Protein AF-0000000072986484 (afdb_homodimer)

Structure (mmCIF, N/CA/C/O backbone):
data_AF-0000000072986484-model_v1
#
loop_
_entity.id
_entity.type
_entity.pdbx_description
1 polymer 'Transcriptional regulator, marR family'
#
loop_
_atom_site.group_PDB
_atom_site.id
_atom_site.type_symbol
_atom_site.label_atom_id
_atom_site.label_alt_id
_atom_site.label_comp_id
_atom_site.label_asym_id
_atom_site.label_entity_id
_atom_site.label_seq_id
_atom_site.pdbx_PDB_ins_code
_atom_site.Cartn_x
_atom_site.Cartn_y
_atom_site.Cartn_z
_atom_site.occupancy
_atom_site.B_iso_or_equiv
_atom_site.auth_seq_id
_atom_site.auth_comp_id
_atom_site.auth_asym_id
_atom_site.auth_atom_id
_atom_site.pdbx_PDB_model_num
ATOM 1 N N . MET A 1 1 ? -7.848 35.281 16.656 1 26.39 1 MET A N 1
ATOM 2 C CA . MET A 1 1 ? -7.648 36.156 15.523 1 26.39 1 MET A CA 1
ATOM 3 C C . MET A 1 1 ? -6.492 35.688 14.648 1 26.39 1 MET A C 1
ATOM 5 O O . MET A 1 1 ? -6.5 35.906 13.43 1 26.39 1 MET A O 1
ATOM 9 N N . LEU A 1 2 ? -5.383 35.188 15.352 1 29.53 2 LEU A N 1
ATOM 10 C CA . LEU A 1 2 ? -4.078 34.969 14.75 1 29.53 2 LEU A CA 1
ATOM 11 C C . LEU A 1 2 ? -4.105 33.719 13.875 1 29.53 2 LEU A C 1
ATOM 13 O O . LEU A 1 2 ? -3.146 33.406 13.156 1 29.53 2 LEU A O 1
ATOM 17 N N . GLY A 1 3 ? -4.984 32.719 14.156 1 32.84 3 GLY A N 1
ATOM 18 C CA . GLY A 1 3 ? -5.062 31.391 13.578 1 32.84 3 GLY A CA 1
ATOM 19 C C . GLY A 1 3 ? -5.402 31.391 12.102 1 32.84 3 GLY A C 1
ATOM 20 O O . GLY A 1 3 ? -5.297 30.375 11.43 1 32.84 3 GLY A O 1
ATOM 21 N N . LYS A 1 4 ? -6.145 32.438 11.602 1 36.47 4 LYS A N 1
ATOM 22 C CA . LYS A 1 4 ? -6.586 32.938 10.312 1 36.47 4 LYS A CA 1
ATOM 23 C C . LYS A 1 4 ? -5.395 33.344 9.445 1 36.47 4 LYS A C 1
ATOM 25 O O . LYS A 1 4 ? -5.461 33.25 8.211 1 36.47 4 LYS A O 1
ATOM 30 N N . PHE A 1 5 ? -4.359 33.969 10.047 1 32.28 5 PHE A N 1
ATOM 31 C CA . PHE A 1 5 ? -3.352 34.75 9.328 1 32.28 5 PHE A CA 1
ATOM 32 C C . PHE A 1 5 ? -2.428 33.812 8.539 1 32.28 5 PHE A C 1
ATOM 34 O O . PHE A 1 5 ? -1.912 34.188 7.488 1 32.28 5 PHE A O 1
ATOM 41 N N . TYR A 1 6 ? -1.942 32.656 9.195 1 37.75 6 TYR A N 1
ATOM 42 C CA . TYR A 1 6 ? -0.91 31.969 8.43 1 37.75 6 TYR A CA 1
ATOM 43 C C . TYR A 1 6 ? -1.441 31.516 7.078 1 37.75 6 TYR A C 1
ATOM 45 O O . TYR A 1 6 ? -0.733 30.844 6.32 1 37.75 6 TYR A O 1
ATOM 53 N N . PHE A 1 7 ? -2.791 31.516 6.836 1 36.66 7 PHE A N 1
ATOM 54 C CA . PHE A 1 7 ? -3.504 31.281 5.586 1 36.66 7 PHE A CA 1
ATOM 55 C C . PHE A 1 7 ? -3.309 32.469 4.629 1 36.66 7 PHE A C 1
ATOM 57 O O . PHE A 1 7 ? -3.68 32.375 3.457 1 36.66 7 PHE A O 1
ATOM 64 N N . LYS A 1 8 ? -3.256 33.688 4.996 1 36.09 8 LYS A N 1
ATOM 65 C CA . LYS A 1 8 ? -3.494 34.844 4.16 1 36.09 8 LYS A CA 1
ATOM 66 C C . LYS A 1 8 ? -2.436 34.969 3.066 1 36.09 8 LYS A C 1
ATOM 68 O O . LYS A 1 8 ? -2.748 35.312 1.928 1 36.09 8 LYS A O 1
ATOM 73 N N . LYS A 1 9 ? -1.23 35.5 3.217 1 37.5 9 LYS A N 1
ATOM 74 C CA . LYS A 1 9 ? -0.415 36.406 2.396 1 37.5 9 LYS A CA 1
ATOM 75 C C . LYS A 1 9 ? 0.179 35.656 1.203 1 37.5 9 LYS A C 1
ATOM 77 O O . LYS A 1 9 ? 0.673 36.281 0.261 1 37.5 9 LYS A O 1
ATOM 82 N N . TYR A 1 10 ? 0.953 34.531 1.292 1 38.91 10 TYR A N 1
ATOM 83 C CA . TYR A 1 10 ? 1.479 34.219 -0.032 1 38.91 10 TYR A CA 1
ATOM 84 C C . TYR A 1 10 ? 0.349 34.062 -1.042 1 38.91 10 TYR A C 1
ATOM 86 O O . TYR A 1 10 ? -0.787 33.75 -0.667 1 38.91 10 TYR A O 1
ATOM 94 N N . GLY A 1 11 ? 0.293 34.5 -2.328 1 38.97 11 GLY A N 1
ATOM 95 C CA . GLY A 1 11 ? -0.642 34.5 -3.443 1 38.97 11 GLY A CA 1
ATOM 96 C C . GLY A 1 11 ? -1.667 33.375 -3.367 1 38.97 11 GLY A C 1
ATOM 97 O O . GLY A 1 11 ? -1.676 32.625 -2.412 1 38.97 11 GLY A O 1
ATOM 98 N N . GLY A 1 12 ? -2.398 32.844 -4.688 1 41.25 12 GLY A N 1
ATOM 99 C CA . GLY A 1 12 ? -3.436 31.828 -4.82 1 41.25 12 GLY A CA 1
ATOM 100 C C . GLY A 1 12 ? -3.23 30.641 -3.898 1 41.25 12 GLY A C 1
ATOM 101 O O . GLY A 1 12 ? -2.521 29.703 -4.246 1 41.25 12 GLY A O 1
ATOM 102 N N . VAL A 1 13 ? -3.066 30.656 -2.707 1 43.81 13 VAL A N 1
ATOM 103 C CA . VAL A 1 13 ? -2.613 29.703 -1.696 1 43.81 13 VAL A CA 1
ATOM 104 C C . VAL A 1 13 ? -3.324 28.359 -1.889 1 43.81 13 VAL A C 1
ATOM 106 O O . VAL A 1 13 ? -4.527 28.25 -1.643 1 43.81 13 VAL A O 1
ATOM 109 N N . PHE A 1 14 ? -3.318 27.719 -3.041 1 51.06 14 PHE A N 1
ATOM 110 C CA . PHE A 1 14 ? -3.785 26.344 -3.219 1 51.06 14 PHE A CA 1
ATOM 111 C C . PHE A 1 14 ? -3.432 25.484 -2.008 1 51.06 14 PHE A C 1
ATOM 113 O O . PHE A 1 14 ? -2.252 25.25 -1.729 1 51.06 14 PHE A O 1
ATOM 120 N N . LEU A 1 15 ? -4.219 25.641 -0.778 1 69.88 15 LEU A N 1
ATOM 121 C CA . LEU A 1 15 ? -4.07 24.906 0.477 1 69.88 15 LEU A CA 1
ATOM 122 C C . LEU A 1 15 ? -4.039 23.406 0.233 1 69.88 15 LEU A C 1
ATOM 124 O O . LEU A 1 15 ? -4.883 22.875 -0.487 1 69.88 15 LEU A O 1
ATOM 128 N N . PHE A 1 16 ? -2.898 22.875 0.441 1 85.06 16 PHE A N 1
ATOM 129 C CA . PHE A 1 16 ? -2.721 21.438 0.325 1 85.06 16 PHE A CA 1
ATOM 130 C C . PHE A 1 16 ? -3.787 20.688 1.12 1 85.06 16 PHE A C 1
ATOM 132 O O . PHE A 1 16 ? -4.039 21.016 2.283 1 85.06 16 PHE A O 1
ATOM 139 N N . ASP A 1 17 ? -4.555 19.891 0.392 1 91.69 17 ASP A N 1
ATOM 140 C CA . ASP A 1 17 ? -5.57 19.031 0.994 1 91.69 17 ASP A CA 1
ATOM 141 C C . ASP A 1 17 ? -5.227 17.547 0.805 1 91.69 17 ASP A C 1
ATOM 143 O O . ASP A 1 17 ? -5.367 17.016 -0.294 1 91.69 17 ASP A O 1
ATOM 147 N N . LEU A 1 18 ? -4.848 16.938 1.903 1 93 18 LEU A N 1
ATOM 148 C CA . LEU A 1 18 ? -4.391 15.547 1.854 1 93 18 LEU A CA 1
ATOM 149 C C . LEU A 1 18 ? -5.492 14.625 1.331 1 93 18 LEU A C 1
ATOM 151 O O . LEU A 1 18 ? -5.211 13.648 0.639 1 93 18 LEU A O 1
ATOM 155 N N . ASP A 1 19 ? -6.719 14.953 1.558 1 91.44 19 ASP A N 1
ATOM 156 C CA . ASP A 1 19 ? -7.852 14.109 1.194 1 91.44 19 ASP A CA 1
ATOM 157 C C . ASP A 1 19 ? -8.016 14.039 -0.322 1 91.44 19 ASP A C 1
ATOM 159 O O . ASP A 1 19 ? -8.703 13.148 -0.834 1 91.44 19 ASP A O 1
ATOM 163 N N . THR A 1 20 ? -7.363 14.969 -1.032 1 89.56 20 THR A N 1
ATOM 164 C CA . THR A 1 20 ? -7.492 14.992 -2.484 1 89.56 20 THR A CA 1
ATOM 165 C C . THR A 1 20 ? -6.18 14.586 -3.152 1 89.56 20 THR A C 1
ATOM 167 O O . THR A 1 20 ? -6.082 14.562 -4.379 1 89.56 20 THR A O 1
ATOM 170 N N . CYS A 1 21 ? -5.207 14.352 -2.344 1 93.25 21 CYS A N 1
ATOM 171 C CA . CYS A 1 21 ? -3.889 13.977 -2.842 1 93.25 21 CYS A CA 1
ATOM 172 C C . CYS A 1 21 ? -3.922 12.602 -3.49 1 93.25 21 CYS A C 1
ATOM 174 O O . CYS A 1 21 ? -4.34 11.625 -2.865 1 93.25 21 CYS A O 1
ATOM 176 N N . LEU A 1 22 ? -3.441 12.531 -4.703 1 95.06 22 LEU A N 1
ATOM 177 C CA . LEU A 1 22 ? -3.484 11.312 -5.512 1 95.06 22 LEU A CA 1
ATOM 178 C C . LEU A 1 22 ? -2.717 10.188 -4.836 1 95.06 22 LEU A C 1
ATOM 180 O O . LEU A 1 22 ? -3.188 9.047 -4.797 1 95.06 22 LEU A O 1
ATOM 184 N N . GLY A 1 23 ? -1.546 10.531 -4.348 1 95.38 23 GLY A N 1
ATOM 185 C CA . GLY A 1 23 ? -0.743 9.531 -3.668 1 95.38 23 GLY A CA 1
ATOM 186 C C . GLY A 1 23 ? -1.426 8.953 -2.443 1 95.38 23 GLY A C 1
ATOM 187 O O . GLY A 1 23 ? -1.366 7.742 -2.209 1 95.38 23 GLY A O 1
ATOM 188 N N . PHE A 1 24 ? -2.148 9.781 -1.716 1 95.25 24 PHE A N 1
ATOM 189 C CA . PHE A 1 24 ? -2.814 9.367 -0.488 1 95.25 24 PHE A CA 1
ATOM 190 C C . PHE A 1 24 ? -4.02 8.484 -0.797 1 95.25 24 PHE A C 1
ATOM 192 O O . PHE A 1 24 ? -4.188 7.422 -0.197 1 95.25 24 PHE A O 1
ATOM 199 N N . ILE A 1 25 ? -4.805 8.875 -1.729 1 95.12 25 ILE A N 1
ATOM 200 C CA . ILE A 1 25 ? -5.992 8.109 -2.104 1 95.12 25 ILE A CA 1
ATOM 201 C C . ILE A 1 25 ? -5.578 6.754 -2.668 1 95.12 25 ILE A C 1
ATOM 203 O O . ILE A 1 25 ? -6.188 5.73 -2.35 1 95.12 25 ILE A O 1
ATOM 207 N N . THR A 1 26 ? -4.559 6.703 -3.49 1 97.69 26 THR A N 1
ATOM 208 C CA . THR A 1 26 ? -4.039 5.461 -4.059 1 97.69 26 THR A CA 1
ATOM 209 C C . THR A 1 26 ? -3.594 4.508 -2.955 1 97.69 26 THR A C 1
ATOM 211 O O . THR A 1 26 ? -3.943 3.324 -2.975 1 97.69 26 THR A O 1
ATOM 214 N N . ASN A 1 27 ? -2.857 5.035 -1.972 1 96.94 27 ASN A N 1
ATOM 215 C CA . ASN A 1 27 ? -2.363 4.219 -0.866 1 96.94 27 ASN A CA 1
ATOM 216 C C . ASN A 1 27 ? -3.508 3.623 -0.053 1 96.94 27 ASN A C 1
ATOM 218 O O . ASN A 1 27 ? -3.453 2.457 0.342 1 96.94 27 ASN A O 1
ATOM 222 N N . ASN A 1 28 ? -4.488 4.422 0.206 1 95.06 28 ASN A N 1
ATOM 223 C CA . ASN A 1 28 ? -5.609 3.947 1.007 1 95.06 28 ASN A CA 1
ATOM 224 C C . ASN A 1 28 ? -6.363 2.82 0.303 1 95.06 28 ASN A C 1
ATOM 226 O O . ASN A 1 28 ? -6.668 1.795 0.916 1 95.06 28 ASN A O 1
ATOM 230 N N . VAL A 1 29 ? -6.621 2.959 -0.968 1 97 29 VAL A N 1
ATOM 231 C CA . VAL A 1 29 ? -7.363 1.938 -1.7 1 97 29 VAL A CA 1
ATOM 232 C C . VAL A 1 29 ? -6.492 0.695 -1.875 1 97 29 VAL A C 1
ATOM 234 O O . VAL A 1 29 ? -6.98 -0.432 -1.767 1 97 29 VAL A O 1
ATOM 237 N N . ALA A 1 30 ? -5.195 0.914 -2.152 1 97.31 30 ALA A N 1
ATOM 238 C CA . ALA A 1 30 ? -4.277 -0.218 -2.232 1 97.31 30 ALA A CA 1
ATOM 239 C C . ALA A 1 30 ? -4.297 -1.033 -0.942 1 97.31 30 ALA A C 1
ATOM 241 O O . ALA A 1 30 ? -4.285 -2.266 -0.979 1 97.31 30 ALA A O 1
ATOM 242 N N . LYS A 1 31 ? -4.348 -0.379 0.148 1 95.56 31 LYS A N 1
ATOM 243 C CA . LYS A 1 31 ? -4.43 -1.056 1.439 1 95.56 31 LYS A CA 1
ATOM 244 C C . LYS A 1 31 ? -5.723 -1.858 1.556 1 95.56 31 LYS A C 1
ATOM 246 O O . LYS A 1 31 ? -5.715 -2.992 2.039 1 95.56 31 LYS A O 1
ATOM 251 N N . GLU A 1 32 ? -6.797 -1.283 1.167 1 95.44 32 GLU A N 1
ATOM 252 C CA . GLU A 1 32 ? -8.078 -1.979 1.197 1 95.44 32 GLU A CA 1
ATOM 253 C C . GLU A 1 32 ? -8.039 -3.246 0.346 1 95.44 32 GLU A C 1
ATOM 255 O O . GLU A 1 32 ? -8.531 -4.297 0.762 1 95.44 32 GLU A O 1
ATOM 260 N N . VAL A 1 33 ? -7.484 -3.135 -0.825 1 96.94 33 VAL A N 1
ATOM 261 C CA . VAL A 1 33 ? -7.355 -4.27 -1.735 1 96.94 33 VAL A CA 1
ATOM 262 C C . VAL A 1 33 ? -6.52 -5.367 -1.081 1 96.94 33 VAL A C 1
ATOM 264 O O . VAL A 1 33 ? -6.922 -6.531 -1.055 1 96.94 33 VAL A O 1
ATOM 267 N N . ALA A 1 34 ? -5.402 -4.953 -0.53 1 95.69 34 ALA A N 1
ATOM 268 C CA . ALA A 1 34 ? -4.484 -5.902 0.095 1 95.69 34 ALA A CA 1
ATOM 269 C C . ALA A 1 34 ? -5.145 -6.598 1.283 1 95.69 34 ALA A C 1
ATOM 271 O O . ALA A 1 34 ? -5.031 -7.816 1.437 1 95.69 34 ALA A O 1
ATOM 272 N N . GLU A 1 35 ? -5.797 -5.867 2.08 1 94.06 35 GLU A N 1
ATOM 273 C CA . GLU A 1 35 ? -6.453 -6.426 3.258 1 94.06 35 GLU A CA 1
ATOM 274 C C . GLU A 1 35 ? -7.574 -7.387 2.865 1 94.06 35 GLU A C 1
ATOM 276 O O . GLU A 1 35 ? -7.719 -8.453 3.461 1 94.06 35 GLU A O 1
ATOM 281 N N . CYS A 1 36 ? -8.336 -7.023 1.911 1 95.06 36 CYS A N 1
ATOM 282 C CA . CYS A 1 36 ? -9.406 -7.895 1.437 1 95.06 36 CYS A CA 1
ATOM 283 C C . CYS A 1 36 ? -8.852 -9.219 0.921 1 95.06 36 CYS A C 1
ATOM 285 O O . CYS A 1 36 ? -9.367 -10.281 1.254 1 95.06 36 CYS A O 1
ATOM 287 N N . PHE A 1 37 ? -7.82 -9.117 0.136 1 96.5 37 PHE A N 1
ATOM 288 C CA . PHE A 1 37 ? -7.223 -10.328 -0.415 1 96.5 37 PHE A CA 1
ATOM 289 C C . PHE A 1 37 ? -6.605 -11.18 0.689 1 96.5 37 PHE A C 1
ATOM 291 O O . PHE A 1 37 ? -6.742 -12.406 0.689 1 96.5 37 PHE A O 1
ATOM 298 N N . ASN A 1 38 ? -5.926 -10.531 1.593 1 94.75 38 ASN A N 1
ATOM 299 C CA . ASN A 1 38 ? -5.352 -11.258 2.721 1 94.75 38 ASN A CA 1
ATOM 300 C C . ASN A 1 38 ? -6.426 -11.992 3.523 1 94.75 38 ASN A C 1
ATOM 302 O O . ASN A 1 38 ? -6.223 -13.133 3.945 1 94.75 38 ASN A O 1
ATOM 306 N N . ASP A 1 39 ? -7.48 -11.328 3.766 1 93.31 39 ASP A N 1
ATOM 307 C CA . ASP A 1 39 ? -8.57 -11.945 4.508 1 93.31 39 ASP A CA 1
ATOM 308 C C . ASP A 1 39 ? -9.078 -13.203 3.797 1 93.31 39 ASP A C 1
ATOM 310 O O . ASP A 1 39 ? -9.32 -14.227 4.434 1 93.31 39 ASP A O 1
ATOM 314 N N . ARG A 1 40 ? -9.164 -13.148 2.518 1 92.75 40 ARG A N 1
ATOM 315 C CA . ARG A 1 40 ? -9.609 -14.297 1.726 1 92.75 40 ARG A CA 1
ATOM 316 C C . ARG A 1 40 ? -8.609 -15.438 1.798 1 92.75 40 ARG A C 1
ATOM 318 O O . ARG A 1 40 ? -8.984 -16.594 1.971 1 92.75 40 ARG A O 1
ATOM 325 N N . LEU A 1 41 ? -7.352 -15.086 1.702 1 95.75 41 LEU A N 1
ATOM 326 C CA . LEU A 1 41 ? -6.293 -16.094 1.64 1 95.75 41 LEU A CA 1
ATOM 327 C C . LEU A 1 41 ? -6.031 -16.688 3.016 1 95.75 41 LEU A C 1
ATOM 329 O O . LEU A 1 41 ? -5.656 -17.859 3.125 1 95.75 41 LEU A O 1
ATOM 333 N N . SER A 1 42 ? -6.258 -15.844 4.023 1 93.31 42 SER A N 1
ATOM 334 C CA . SER A 1 42 ? -6.051 -16.328 5.383 1 93.31 42 SER A CA 1
ATOM 335 C C . SER A 1 42 ? -6.969 -17.5 5.695 1 93.31 42 SER A C 1
ATOM 337 O O . SER A 1 42 ? -6.586 -18.422 6.426 1 93.31 42 SER A O 1
ATOM 339 N N . LEU A 1 43 ? -8.086 -17.5 5.152 1 90.88 43 LEU A N 1
ATOM 340 C CA . LEU A 1 43 ? -9.039 -18.578 5.324 1 90.88 43 LEU A CA 1
ATOM 341 C C . LEU A 1 43 ? -8.516 -19.875 4.695 1 90.88 43 LEU A C 1
ATOM 343 O O . LEU A 1 43 ? -8.961 -20.969 5.047 1 90.88 43 LEU A O 1
ATOM 347 N N . LEU A 1 44 ? -7.566 -19.719 3.838 1 91.56 44 LEU A N 1
ATOM 348 C CA . LEU A 1 44 ? -7.012 -20.859 3.117 1 91.56 44 LEU A CA 1
ATOM 349 C C . LEU A 1 44 ? -5.617 -21.203 3.633 1 91.56 44 LEU A C 1
ATOM 351 O O . LEU A 1 44 ? -4.93 -22.047 3.062 1 91.56 44 LEU A O 1
ATOM 355 N N . GLY A 1 45 ? -5.156 -20.453 4.664 1 91.56 45 GLY A N 1
ATOM 356 C CA . GLY A 1 45 ? -3.938 -20.797 5.379 1 91.56 45 GLY A CA 1
ATOM 357 C C . GLY A 1 45 ? -2.688 -20.203 4.746 1 91.56 45 GLY A C 1
ATOM 358 O O . GLY A 1 45 ? -1.579 -20.688 4.992 1 91.56 45 GLY A O 1
ATOM 359 N N . ILE A 1 46 ? -2.801 -19.234 3.814 1 94.94 46 ILE A N 1
ATOM 360 C CA . ILE A 1 46 ? -1.631 -18.625 3.191 1 94.94 46 ILE A CA 1
ATOM 361 C C . ILE A 1 46 ? -1.76 -17.109 3.227 1 94.94 46 ILE A C 1
ATOM 363 O O . ILE A 1 46 ? -2.857 -16.578 3.398 1 94.94 46 ILE A O 1
ATOM 367 N N . THR A 1 47 ? -0.665 -16.422 3.023 1 94.44 47 THR A N 1
ATOM 368 C CA . THR A 1 47 ? -0.658 -14.969 2.963 1 94.44 47 THR A CA 1
ATOM 369 C C . THR A 1 47 ? -0.644 -14.484 1.514 1 94.44 47 THR A C 1
ATOM 371 O O . THR A 1 47 ? -0.387 -15.273 0.597 1 94.44 47 THR A O 1
ATOM 374 N N . ARG A 1 48 ? -0.929 -13.234 1.373 1 95.19 48 ARG A N 1
ATOM 375 C CA . ARG A 1 48 ? -0.892 -12.609 0.052 1 95.19 48 ARG A CA 1
ATOM 376 C C . ARG A 1 48 ? 0.49 -12.75 -0.578 1 95.19 48 ARG A C 1
ATOM 378 O O . ARG A 1 48 ? 0.611 -13.07 -1.761 1 95.19 48 ARG A O 1
ATOM 385 N N . VAL A 1 49 ? 1.523 -12.531 0.208 1 94.81 49 VAL A N 1
ATOM 386 C CA . VAL A 1 49 ? 2.887 -12.562 -0.312 1 94.81 49 VAL A CA 1
ATOM 387 C C . VAL A 1 49 ? 3.238 -13.984 -0.742 1 94.81 49 VAL A C 1
ATOM 389 O O . VAL A 1 49 ? 3.885 -14.188 -1.772 1 94.81 49 VAL A O 1
ATOM 392 N N . GLN A 1 50 ? 2.818 -14.93 0.02 1 96.06 50 GLN A N 1
ATOM 393 C CA . GLN A 1 50 ? 3.018 -16.328 -0.36 1 96.06 50 GLN A CA 1
ATOM 394 C C . GLN A 1 50 ? 2.271 -16.656 -1.648 1 96.06 50 GLN A C 1
ATOM 396 O O . GLN A 1 50 ? 2.793 -17.375 -2.508 1 96.06 50 GLN A O 1
ATOM 401 N N . TRP A 1 51 ? 1.098 -16.188 -1.745 1 97.12 51 TRP A N 1
ATOM 402 C CA . TRP A 1 51 ? 0.305 -16.422 -2.947 1 97.12 51 TRP A CA 1
ATOM 403 C C . TRP A 1 51 ? 1.006 -15.859 -4.18 1 97.12 51 TRP A C 1
ATOM 405 O O . TRP A 1 51 ? 1.09 -16.531 -5.211 1 97.12 51 TRP A O 1
ATOM 415 N N . ILE A 1 52 ? 1.481 -14.672 -4.102 1 96.75 52 ILE A N 1
ATOM 416 C CA . ILE A 1 52 ? 2.152 -14.031 -5.227 1 96.75 52 ILE A CA 1
ATOM 417 C C . ILE A 1 52 ? 3.398 -14.828 -5.609 1 96.75 52 ILE A C 1
ATOM 419 O O . ILE A 1 52 ? 3.68 -15.023 -6.793 1 96.75 52 ILE A O 1
ATOM 423 N N . ALA A 1 53 ? 4.117 -15.266 -4.609 1 96.69 53 ALA A N 1
ATOM 424 C CA . ALA A 1 53 ? 5.281 -16.109 -4.875 1 96.69 53 ALA A CA 1
ATOM 425 C C . ALA A 1 53 ? 4.883 -17.359 -5.633 1 96.69 53 ALA A C 1
ATOM 427 O O . ALA A 1 53 ? 5.512 -17.719 -6.637 1 96.69 53 ALA A O 1
ATOM 428 N N . LEU A 1 54 ? 3.852 -18.016 -5.145 1 96.06 54 LEU A N 1
ATOM 429 C CA . LEU A 1 54 ? 3.357 -19.219 -5.793 1 96.06 54 LEU A CA 1
ATOM 430 C C . LEU A 1 54 ? 2.979 -18.938 -7.242 1 96.06 54 LEU A C 1
ATOM 432 O O . LEU A 1 54 ? 3.238 -19.766 -8.125 1 96.06 54 LEU A O 1
ATOM 436 N N . TYR A 1 55 ? 2.387 -17.844 -7.438 1 96.38 55 TYR A N 1
ATOM 437 C CA . TYR A 1 55 ? 1.982 -17.469 -8.789 1 96.38 55 TYR A CA 1
ATOM 438 C C . TYR A 1 55 ? 3.184 -17.422 -9.727 1 96.38 55 TYR A C 1
ATOM 440 O O . TYR A 1 55 ? 3.193 -18.094 -10.758 1 96.38 55 TYR A O 1
ATOM 448 N N . TYR A 1 56 ? 4.199 -16.703 -9.367 1 95.81 56 TYR A N 1
ATOM 449 C CA . TYR A 1 56 ? 5.336 -16.484 -10.25 1 95.81 56 TYR A CA 1
ATOM 450 C C . TYR A 1 56 ? 6.176 -17.766 -10.375 1 95.81 56 TYR A C 1
ATOM 452 O O . TYR A 1 56 ? 6.707 -18.062 -11.445 1 95.81 56 TYR A O 1
ATOM 460 N N . LEU A 1 57 ? 6.297 -18.484 -9.297 1 95.31 57 LEU A N 1
ATOM 461 C CA . LEU A 1 57 ? 7.062 -19.719 -9.328 1 95.31 57 LEU A CA 1
ATOM 462 C C . LEU A 1 57 ? 6.453 -20.719 -10.305 1 95.31 57 LEU A C 1
ATOM 464 O O . LEU A 1 57 ? 7.176 -21.438 -11 1 95.31 57 LEU A O 1
ATOM 468 N N . GLY A 1 58 ? 5.152 -20.781 -10.328 1 91.69 58 GLY A N 1
ATOM 469 C CA . GLY A 1 58 ? 4.469 -21.703 -11.219 1 91.69 58 GLY A CA 1
ATOM 470 C C . GLY A 1 58 ? 4.441 -21.219 -12.664 1 91.69 58 GLY A C 1
ATOM 471 O O . GLY A 1 58 ? 4.445 -22.031 -13.594 1 91.69 58 GLY A O 1
ATOM 472 N N . LYS A 1 59 ? 4.355 -19.984 -12.844 1 90.06 59 LYS A N 1
ATOM 473 C CA . LYS A 1 59 ? 4.297 -19.406 -14.172 1 90.06 59 LYS A CA 1
ATOM 474 C C . LYS A 1 59 ? 5.613 -19.594 -14.922 1 90.06 59 LYS A C 1
ATOM 476 O O . LYS A 1 59 ? 5.617 -19.891 -16.125 1 90.06 59 LYS A O 1
ATOM 481 N N . GLU A 1 60 ? 6.707 -19.5 -14.219 1 83.44 60 GLU A N 1
ATOM 482 C CA . GLU A 1 60 ? 8.031 -19.516 -14.836 1 83.44 60 GLU A CA 1
ATOM 483 C C . GLU A 1 60 ? 8.648 -20.906 -14.789 1 83.44 60 GLU A C 1
ATOM 485 O O . GLU A 1 60 ? 9.594 -21.203 -15.523 1 83.44 60 GLU A O 1
ATOM 490 N N . GLY A 1 61 ? 8.102 -21.797 -14.008 1 85.62 61 GLY A N 1
ATOM 491 C CA . GLY A 1 61 ? 8.703 -23.094 -13.789 1 85.62 61 GLY A CA 1
ATOM 492 C C . GLY A 1 61 ? 9.922 -23.047 -12.891 1 85.62 61 GLY A C 1
ATOM 493 O O . GLY A 1 61 ? 10.008 -23.781 -11.898 1 85.62 61 GLY A O 1
ATOM 494 N N . THR A 1 62 ? 10.883 -22.25 -13.273 1 88.25 62 THR A N 1
ATOM 495 C CA . THR A 1 62 ? 12.062 -21.969 -12.477 1 88.25 62 THR A CA 1
ATOM 496 C C . THR A 1 62 ? 12.375 -20.469 -12.484 1 88.25 62 THR A C 1
ATOM 498 O O . THR A 1 62 ? 12.211 -19.797 -13.508 1 88.25 62 THR A O 1
ATOM 501 N N . ILE A 1 63 ? 12.688 -19.953 -11.273 1 94.06 63 ILE A N 1
ATOM 502 C CA . ILE A 1 63 ? 13.023 -18.547 -11.148 1 94.06 63 ILE A CA 1
ATOM 503 C C . ILE A 1 63 ? 14.102 -18.359 -10.086 1 94.06 63 ILE A C 1
ATOM 505 O O . ILE A 1 63 ? 14.109 -19.062 -9.07 1 94.06 63 IL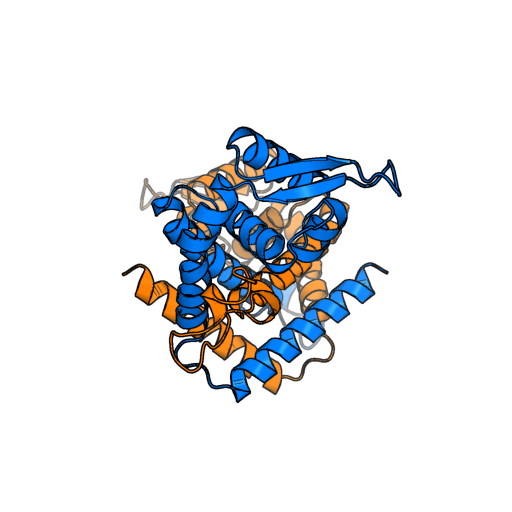E A O 1
ATOM 509 N N . SER A 1 64 ? 14.992 -17.438 -10.398 1 94.94 64 SER A N 1
ATOM 510 C CA . SER A 1 64 ? 15.984 -17.156 -9.367 1 94.94 64 SER A CA 1
ATOM 511 C C . SER A 1 64 ? 15.383 -16.359 -8.219 1 94.94 64 SER A C 1
ATOM 513 O O . SER A 1 64 ? 14.391 -15.641 -8.406 1 94.94 64 SER A O 1
ATOM 515 N N . GLN A 1 65 ? 15.984 -16.531 -7.047 1 95.38 65 GLN A N 1
ATOM 516 C CA . GLN A 1 65 ? 15.531 -15.758 -5.898 1 95.38 65 GLN A CA 1
ATOM 517 C C . GLN A 1 65 ? 15.586 -14.258 -6.191 1 95.38 65 GLN A C 1
ATOM 519 O O . GLN A 1 65 ? 14.68 -13.516 -5.809 1 95.38 65 GLN A O 1
ATOM 524 N N . CYS A 1 66 ? 16.547 -13.844 -6.898 1 94.69 66 CYS A N 1
ATOM 525 C CA . CYS A 1 66 ? 16.703 -12.438 -7.266 1 94.69 66 CYS A CA 1
ATOM 526 C C . CYS A 1 66 ? 15.578 -11.992 -8.195 1 94.69 66 CYS A C 1
ATOM 528 O O . CYS A 1 66 ? 14.93 -10.977 -7.953 1 94.69 66 CYS A O 1
ATOM 530 N N . ASP A 1 67 ? 15.305 -12.734 -9.188 1 95.06 67 ASP A N 1
ATOM 531 C CA . ASP A 1 67 ? 14.258 -12.406 -10.156 1 95.06 67 ASP A CA 1
ATOM 532 C C . ASP A 1 67 ? 12.883 -12.406 -9.492 1 95.06 67 ASP A C 1
ATOM 534 O O . ASP A 1 67 ? 12.016 -11.609 -9.852 1 95.06 67 ASP A O 1
ATOM 538 N N . LEU A 1 68 ? 12.703 -13.328 -8.586 1 96.31 68 LEU A N 1
ATOM 539 C CA . LEU A 1 68 ? 11.438 -13.375 -7.867 1 96.31 68 LEU A CA 1
ATOM 540 C C . LEU A 1 68 ? 11.211 -12.078 -7.094 1 96.31 68 LEU A C 1
ATOM 542 O O . LEU A 1 68 ? 10.109 -11.516 -7.121 1 96.31 68 LEU A O 1
ATOM 546 N N . GLY A 1 69 ? 12.234 -11.617 -6.414 1 95.5 69 GLY A N 1
ATOM 547 C CA . GLY A 1 69 ? 12.148 -10.344 -5.715 1 95.5 69 GLY A CA 1
ATOM 548 C C . GLY A 1 69 ? 11.781 -9.188 -6.625 1 95.5 69 GLY A C 1
ATOM 549 O O . GLY A 1 69 ? 10.961 -8.344 -6.27 1 95.5 69 GLY A O 1
ATOM 550 N N . GLU A 1 70 ? 12.359 -9.156 -7.84 1 93.44 70 GLU A N 1
ATOM 551 C CA . GLU A 1 70 ? 12.078 -8.117 -8.82 1 93.44 70 GLU A CA 1
ATOM 552 C C . GLU A 1 70 ? 10.625 -8.18 -9.289 1 93.44 70 GLU A C 1
ATOM 554 O O . GLU A 1 70 ? 9.953 -7.152 -9.367 1 93.44 70 GLU A O 1
ATOM 559 N N . LYS A 1 71 ? 10.172 -9.375 -9.562 1 93.75 71 LYS A N 1
ATOM 560 C CA . LYS A 1 71 ? 8.797 -9.555 -10.023 1 93.75 71 LYS A CA 1
ATOM 561 C C . LYS A 1 71 ? 7.801 -9.141 -8.945 1 93.75 71 LYS A C 1
ATOM 563 O O . LYS A 1 71 ? 6.75 -8.578 -9.25 1 93.75 71 LYS A O 1
ATOM 568 N N . MET A 1 72 ? 8.133 -9.383 -7.746 1 94.75 72 MET A N 1
ATOM 569 C CA . MET A 1 72 ? 7.234 -9.094 -6.637 1 94.75 72 MET A CA 1
ATOM 570 C C . MET A 1 72 ? 7.434 -7.672 -6.125 1 94.75 72 MET A C 1
ATOM 572 O O . MET A 1 72 ? 6.676 -7.195 -5.281 1 94.75 72 MET A O 1
ATOM 576 N N . ALA A 1 73 ? 8.391 -7 -6.535 1 90.19 73 ALA A N 1
ATOM 577 C CA . ALA A 1 73 ? 8.742 -5.645 -6.121 1 90.19 73 ALA A CA 1
ATOM 578 C C . ALA A 1 73 ? 8.977 -5.57 -4.617 1 90.19 73 ALA A C 1
ATOM 580 O O . ALA A 1 73 ? 8.445 -4.691 -3.939 1 90.19 73 ALA A O 1
ATOM 581 N N . ILE A 1 74 ? 9.773 -6.52 -4.074 1 93.06 74 ILE A N 1
ATOM 582 C CA . ILE A 1 74 ? 10.133 -6.496 -2.662 1 93.06 74 ILE A CA 1
ATOM 583 C C . ILE A 1 74 ? 11.648 -6.66 -2.516 1 93.06 74 ILE A C 1
ATOM 585 O O . ILE A 1 74 ? 12.328 -7.094 -3.449 1 93.06 74 ILE A O 1
ATOM 589 N N . LYS A 1 75 ? 12.172 -6.273 -1.376 1 93 75 LYS A N 1
ATOM 590 C CA . LYS A 1 75 ? 13.602 -6.285 -1.099 1 93 75 LYS A CA 1
ATOM 591 C C . LYS A 1 75 ? 14.125 -7.715 -0.991 1 93 75 LYS A C 1
ATOM 593 O O . LYS A 1 75 ? 13.383 -8.633 -0.625 1 93 75 LYS A O 1
ATOM 598 N N . ALA A 1 76 ? 15.406 -7.863 -1.213 1 94.12 76 ALA A N 1
ATOM 599 C CA . ALA A 1 76 ? 16.078 -9.164 -1.195 1 94.12 76 ALA A CA 1
ATOM 600 C C . ALA A 1 76 ? 15.914 -9.844 0.161 1 94.12 76 ALA A C 1
ATOM 602 O O . ALA A 1 76 ? 15.68 -11.055 0.231 1 94.12 76 ALA A O 1
ATOM 603 N N . SER A 1 77 ? 16.047 -9.078 1.169 1 95.75 77 SER A N 1
ATOM 604 C CA . SER A 1 77 ? 15.914 -9.641 2.51 1 95.75 77 SER A CA 1
ATOM 605 C C . SER A 1 77 ? 14.516 -10.203 2.746 1 95.75 77 SER A C 1
ATOM 607 O O . SER A 1 77 ? 14.359 -11.227 3.408 1 95.75 77 SER A O 1
ATOM 609 N N . SER A 1 78 ? 13.453 -9.555 2.197 1 95.81 78 SER A N 1
ATOM 610 C CA . SER A 1 78 ? 12.07 -10 2.33 1 95.81 78 SER A CA 1
ATOM 611 C C . SER A 1 78 ? 11.828 -11.281 1.54 1 95.81 78 SER A C 1
ATOM 613 O O . SER A 1 78 ? 11.125 -12.18 2.004 1 95.81 78 SER A O 1
ATOM 615 N N . VAL A 1 79 ? 12.445 -11.352 0.398 1 96.5 79 VAL A N 1
ATOM 616 C CA . VAL A 1 79 ? 12.312 -12.555 -0.427 1 96.5 79 VAL A CA 1
ATOM 617 C C . VAL A 1 79 ? 12.953 -13.742 0.282 1 96.5 79 VAL A C 1
ATOM 619 O O . VAL A 1 79 ? 12.383 -14.836 0.308 1 96.5 79 VAL A O 1
ATOM 622 N N . ALA A 1 80 ? 14.148 -13.484 0.825 1 96.88 80 ALA A N 1
ATOM 623 C CA . ALA A 1 80 ? 14.859 -14.555 1.522 1 96.88 80 ALA A CA 1
ATOM 624 C C . ALA A 1 80 ? 14.008 -15.125 2.654 1 96.88 80 ALA A C 1
ATOM 626 O O . ALA A 1 80 ? 13.867 -16.344 2.773 1 96.88 80 ALA A O 1
ATOM 627 N N . ARG A 1 81 ? 13.422 -14.234 3.4 1 97.69 81 ARG A N 1
ATOM 628 C CA . ARG A 1 81 ? 12.578 -14.664 4.512 1 97.69 81 ARG A CA 1
ATOM 629 C C . ARG A 1 81 ? 11.344 -15.406 4.008 1 97.69 81 ARG A C 1
ATOM 631 O O . ARG A 1 81 ? 10.93 -16.406 4.605 1 97.69 81 ARG A O 1
ATOM 638 N N . LEU A 1 82 ? 10.781 -14.922 3.006 1 97.56 82 LEU A N 1
ATOM 639 C CA . LEU A 1 82 ? 9.609 -15.539 2.402 1 97.56 82 LEU A CA 1
ATOM 640 C C . LEU A 1 82 ? 9.93 -16.953 1.91 1 97.56 82 LEU A C 1
ATOM 642 O O . LEU A 1 82 ? 9.188 -17.891 2.193 1 97.56 82 LEU A O 1
ATOM 646 N N . ILE A 1 83 ? 11.016 -17.094 1.254 1 97.38 83 ILE A N 1
ATOM 647 C CA . ILE A 1 83 ? 11.398 -18.375 0.682 1 97.38 83 ILE A CA 1
ATOM 648 C C . ILE A 1 83 ? 11.812 -19.328 1.796 1 97.38 83 ILE A C 1
ATOM 650 O O . ILE A 1 83 ? 11.539 -20.531 1.728 1 97.38 83 ILE A O 1
ATOM 654 N N . ASP A 1 84 ? 12.539 -18.797 2.83 1 97.81 84 ASP A N 1
ATOM 655 C CA . ASP A 1 84 ? 12.836 -19.609 4.004 1 97.81 84 ASP A CA 1
ATOM 656 C C . ASP A 1 84 ? 11.57 -20.25 4.57 1 97.81 84 ASP A C 1
ATOM 658 O O . ASP A 1 84 ? 11.531 -21.453 4.848 1 97.81 84 ASP A O 1
ATOM 662 N N . ARG A 1 85 ? 10.57 -19.484 4.691 1 97.44 85 ARG A N 1
ATOM 663 C CA . ARG A 1 85 ? 9.289 -19.938 5.23 1 97.44 85 ARG A CA 1
ATOM 664 C C . ARG A 1 85 ? 8.648 -20.984 4.312 1 97.44 85 ARG A C 1
ATOM 666 O O . ARG A 1 85 ? 8.195 -22.031 4.773 1 97.44 85 ARG A O 1
ATOM 673 N N . MET A 1 86 ? 8.656 -20.766 3.049 1 97.62 86 MET A N 1
ATOM 674 C CA . MET A 1 86 ? 7.992 -21.641 2.092 1 97.62 86 MET A CA 1
ATOM 675 C C . MET A 1 86 ? 8.758 -22.953 1.94 1 97.62 86 MET A C 1
ATOM 677 O O . MET A 1 86 ? 8.156 -24 1.675 1 97.62 86 MET A O 1
ATOM 681 N N . GLU A 1 87 ? 10.062 -22.859 2.084 1 97.75 87 GLU A N 1
ATOM 682 C CA . GLU A 1 87 ? 10.867 -24.078 2.098 1 97.75 87 GLU A CA 1
ATOM 683 C C . GLU A 1 87 ? 10.562 -24.922 3.332 1 97.75 87 GLU A C 1
ATOM 685 O O . GLU A 1 87 ? 10.414 -26.141 3.232 1 97.75 87 GLU A O 1
ATOM 690 N N . ARG A 1 88 ? 10.484 -24.281 4.477 1 97.38 88 ARG A N 1
ATOM 691 C CA . ARG A 1 88 ? 10.133 -24.969 5.711 1 97.38 88 ARG A CA 1
ATOM 692 C C . ARG A 1 88 ? 8.766 -25.641 5.594 1 97.38 88 ARG A C 1
ATOM 694 O O . ARG A 1 88 ? 8.555 -26.734 6.121 1 97.38 88 ARG A O 1
ATOM 701 N N . GLU A 1 89 ? 7.859 -25.031 4.855 1 96.75 89 GLU A N 1
ATOM 702 C CA . GLU A 1 89 ? 6.508 -25.547 4.664 1 96.75 89 GLU A CA 1
ATOM 703 C C . GLU A 1 89 ? 6.461 -26.562 3.52 1 96.75 89 GLU A C 1
ATOM 705 O O . GLU A 1 89 ? 5.398 -27.094 3.201 1 96.75 89 GLU A O 1
ATOM 710 N N . LYS A 1 90 ? 7.633 -26.75 2.859 1 97.75 90 LYS A N 1
ATOM 711 C CA . LYS A 1 90 ? 7.852 -27.75 1.822 1 97.75 90 LYS A CA 1
ATOM 712 C C . LYS A 1 90 ? 7.109 -27.391 0.54 1 97.75 90 LYS A C 1
ATOM 714 O O . LYS A 1 90 ? 6.645 -28.281 -0.186 1 97.75 90 LYS A O 1
ATOM 719 N N . TYR A 1 91 ? 6.891 -26.125 0.271 1 97.5 91 TYR A N 1
ATOM 720 C CA . TYR A 1 91 ? 6.262 -25.672 -0.965 1 97.5 91 TYR A CA 1
ATOM 721 C C . TYR A 1 91 ? 7.305 -25.438 -2.051 1 97.5 91 TYR A C 1
ATOM 723 O O . TYR A 1 91 ? 7.004 -25.547 -3.242 1 97.5 91 TYR A O 1
ATOM 731 N N . VAL A 1 92 ? 8.531 -25.031 -1.606 1 97.62 92 VAL A N 1
ATOM 732 C CA . VAL A 1 92 ? 9.578 -24.609 -2.523 1 97.62 92 VAL A CA 1
ATOM 733 C C . VAL A 1 92 ? 10.898 -25.281 -2.162 1 97.62 92 VAL A C 1
ATOM 735 O O . VAL A 1 92 ? 11.109 -25.656 -1.008 1 97.62 92 VAL A O 1
ATOM 738 N N . VAL A 1 93 ? 11.734 -25.5 -3.125 1 97.19 93 VAL A N 1
ATOM 739 C CA . VAL A 1 93 ? 13.086 -26 -2.914 1 97.19 93 VAL A CA 1
ATOM 740 C C . VAL A 1 93 ? 14.086 -25.094 -3.637 1 97.19 93 VAL A C 1
ATOM 742 O O . VAL A 1 93 ? 13.797 -24.578 -4.723 1 97.19 93 VAL A O 1
ATOM 745 N N . ARG A 1 94 ? 15.195 -24.891 -2.975 1 95.81 94 ARG A N 1
ATOM 746 C CA . ARG A 1 94 ? 16.297 -24.125 -3.559 1 95.81 94 ARG A CA 1
ATOM 747 C C . ARG A 1 94 ? 17.312 -25.047 -4.207 1 95.81 94 ARG A C 1
ATOM 749 O O . ARG A 1 94 ? 17.641 -26.109 -3.666 1 95.81 94 ARG A O 1
ATOM 756 N N . LYS A 1 95 ? 17.75 -24.641 -5.359 1 93.62 95 LYS A N 1
ATOM 757 C CA . LYS A 1 95 ? 18.844 -25.344 -6.02 1 93.62 95 LYS A CA 1
ATOM 758 C C . LYS A 1 95 ? 19.891 -24.359 -6.539 1 93.62 95 LYS A C 1
ATOM 760 O O . LYS A 1 95 ? 19.547 -23.375 -7.203 1 93.62 95 LYS A O 1
ATOM 765 N N . ARG A 1 96 ? 21.078 -24.562 -6.195 1 90.69 96 ARG A N 1
ATOM 766 C CA . ARG A 1 96 ? 22.141 -23.719 -6.715 1 90.69 96 ARG A CA 1
ATOM 767 C C . ARG A 1 96 ? 22.406 -24 -8.188 1 90.69 96 ARG A C 1
ATOM 769 O O . ARG A 1 96 ? 22.438 -25.156 -8.602 1 90.69 96 ARG A O 1
ATOM 776 N N . SER A 1 97 ? 22.5 -22.906 -8.945 1 84.5 97 SER A N 1
ATOM 777 C CA . SER A 1 97 ? 22.766 -23.047 -10.375 1 84.5 97 SER A CA 1
ATOM 778 C C . SER A 1 97 ? 24.156 -23.625 -10.625 1 84.5 97 SER A C 1
ATOM 780 O O . SER A 1 97 ? 25.109 -23.266 -9.938 1 84.5 97 SER A O 1
ATOM 782 N N . LYS A 1 98 ? 24.188 -24.547 -11.523 1 82.88 98 LYS A N 1
ATOM 783 C CA . LYS A 1 98 ? 25.469 -25.125 -11.906 1 82.88 98 LYS A CA 1
ATOM 784 C C . LYS A 1 98 ? 26.312 -24.125 -12.695 1 82.88 98 LYS A C 1
ATOM 786 O O . LYS A 1 98 ? 27.547 -24.172 -12.648 1 82.88 98 LYS A O 1
ATOM 791 N N . GLU A 1 99 ? 25.688 -23.25 -13.406 1 85.25 99 GLU A N 1
ATOM 792 C CA . GLU A 1 99 ? 26.344 -22.297 -14.297 1 85.25 99 GLU A CA 1
ATOM 793 C C . GLU A 1 99 ? 26.828 -21.078 -13.531 1 85.25 99 GLU A C 1
ATOM 795 O O . GLU A 1 99 ? 27.891 -20.531 -13.836 1 85.25 99 GLU A O 1
ATOM 800 N N . ASP A 1 100 ? 26.078 -20.609 -12.664 1 85.44 100 ASP A N 1
ATOM 801 C CA . ASP A 1 100 ? 26.391 -19.453 -11.828 1 85.44 100 ASP A CA 1
ATOM 802 C C . ASP A 1 100 ? 26.156 -19.766 -10.352 1 85.44 100 ASP A C 1
ATOM 804 O O . ASP A 1 100 ? 25.031 -19.703 -9.867 1 85.44 100 ASP A O 1
ATOM 808 N N . LYS A 1 101 ? 27.234 -20.031 -9.633 1 82.38 101 LYS A N 1
ATOM 809 C CA . LYS A 1 101 ? 27.172 -20.5 -8.25 1 82.38 101 LYS A CA 1
ATOM 810 C C . LYS A 1 101 ? 26.562 -19.438 -7.336 1 82.38 101 LYS A C 1
ATOM 812 O O . LYS A 1 101 ? 26.141 -19.75 -6.223 1 82.38 101 LYS A O 1
ATOM 817 N N . ARG A 1 102 ? 26.406 -18.234 -7.797 1 82.94 102 ARG A N 1
ATOM 818 C CA . ARG A 1 102 ? 25.828 -17.172 -6.988 1 82.94 102 ARG A CA 1
ATOM 819 C C . ARG A 1 102 ? 24.312 -17.125 -7.152 1 82.94 102 ARG A C 1
ATOM 821 O O . ARG A 1 102 ? 23.625 -16.5 -6.352 1 82.94 102 ARG A O 1
ATOM 828 N N . ARG A 1 103 ? 24.031 -17.859 -8.141 1 89.75 103 ARG A N 1
ATOM 829 C CA . ARG A 1 103 ? 22.594 -17.844 -8.453 1 89.75 103 ARG A CA 1
ATOM 830 C C . ARG A 1 103 ? 21.875 -19.016 -7.777 1 89.75 103 ARG A C 1
ATOM 832 O O . ARG A 1 103 ? 22.375 -20.141 -7.773 1 89.75 103 ARG A O 1
ATOM 839 N N . VAL A 1 104 ? 20.797 -18.656 -7.098 1 92.88 104 VAL A N 1
ATOM 840 C CA . VAL A 1 104 ? 19.953 -19.672 -6.477 1 92.88 104 VAL A CA 1
ATOM 841 C C . VAL A 1 104 ? 18.625 -19.766 -7.211 1 92.88 104 VAL A C 1
ATOM 843 O O . VAL A 1 104 ? 17.891 -18.766 -7.305 1 92.88 104 VAL A O 1
ATOM 846 N N . ASP A 1 105 ? 18.391 -20.938 -7.699 1 95.06 105 ASP A N 1
ATOM 847 C CA . ASP A 1 105 ? 17.141 -21.172 -8.414 1 95.06 105 ASP A CA 1
ATOM 848 C C . ASP A 1 105 ? 16.094 -21.797 -7.488 1 95.06 105 ASP A C 1
ATOM 850 O O . ASP A 1 105 ? 16.422 -22.609 -6.629 1 95.06 105 ASP A O 1
ATOM 854 N N . LEU A 1 106 ? 14.797 -21.422 -7.754 1 97.06 106 LEU A N 1
ATOM 855 C CA . LEU A 1 106 ? 13.672 -21.875 -6.945 1 97.06 106 LEU A CA 1
ATOM 856 C C . LEU A 1 106 ? 12.727 -22.75 -7.766 1 97.06 106 LEU A C 1
ATOM 858 O O . LEU A 1 106 ? 12.43 -22.438 -8.922 1 97.06 106 LEU A O 1
ATOM 862 N N . TYR A 1 107 ? 12.336 -23.844 -7.121 1 96.06 107 TYR A N 1
ATOM 863 C CA . TYR A 1 107 ? 11.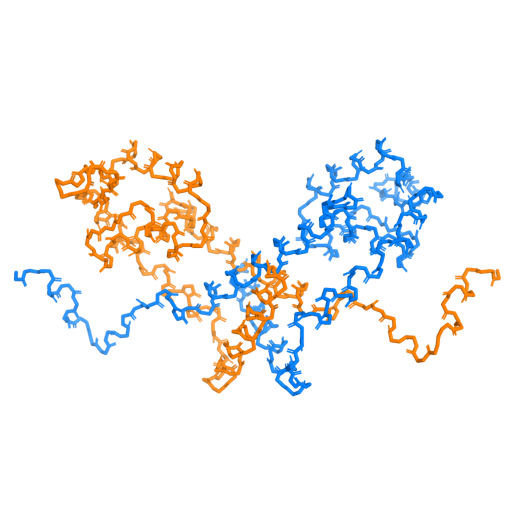391 -24.766 -7.738 1 96.06 107 TYR A CA 1
ATOM 864 C C . TYR A 1 107 ? 10.234 -25.094 -6.797 1 96.06 107 TYR A C 1
ATOM 866 O O . TYR A 1 107 ? 10.422 -25.172 -5.582 1 96.06 107 TYR A O 1
ATOM 874 N N . LEU A 1 108 ? 9.094 -25.297 -7.449 1 97.12 108 LEU A N 1
ATOM 875 C CA . LEU A 1 108 ? 7.984 -25.797 -6.645 1 97.12 108 LEU A CA 1
ATOM 876 C C . LEU A 1 108 ? 8.109 -27.297 -6.406 1 97.12 108 LEU A C 1
ATOM 878 O O . LEU A 1 108 ? 8.461 -28.047 -7.32 1 97.12 108 LEU A O 1
ATOM 882 N N . THR A 1 109 ? 7.812 -27.688 -5.152 1 97.5 109 THR A N 1
ATOM 883 C CA . THR A 1 109 ? 7.613 -29.109 -4.898 1 97.5 109 THR A CA 1
ATOM 884 C C . THR A 1 109 ? 6.25 -29.562 -5.406 1 97.5 109 THR A C 1
ATOM 886 O O . THR A 1 109 ? 5.461 -28.75 -5.895 1 97.5 109 THR A O 1
ATOM 889 N N . ASP A 1 110 ? 6.035 -30.891 -5.336 1 97 110 ASP A N 1
ATOM 890 C CA . ASP A 1 110 ? 4.711 -31.391 -5.688 1 97 110 ASP A CA 1
ATOM 891 C C . ASP A 1 110 ? 3.637 -30.781 -4.789 1 97 110 ASP A C 1
ATOM 893 O O . ASP A 1 110 ? 2.557 -30.422 -5.262 1 97 110 ASP A O 1
ATOM 897 N N . LYS A 1 111 ? 4.02 -30.641 -3.545 1 97.19 111 LYS A N 1
ATOM 898 C CA . LYS A 1 111 ? 3.107 -30 -2.6 1 97.19 111 LYS A CA 1
ATOM 899 C C . LYS A 1 111 ? 2.854 -28.531 -2.979 1 97.19 111 LYS A C 1
ATOM 901 O O . LYS A 1 111 ? 1.724 -28.062 -2.885 1 97.19 111 LYS A O 1
ATOM 906 N N . GLY A 1 112 ? 3.885 -27.859 -3.389 1 96.5 112 GLY A N 1
ATOM 907 C CA . GLY A 1 112 ? 3.77 -26.484 -3.838 1 96.5 112 GLY A CA 1
ATOM 908 C C . GLY A 1 112 ? 2.916 -26.328 -5.082 1 96.5 112 GLY A C 1
ATOM 909 O O . GLY A 1 112 ? 2.125 -25.391 -5.188 1 96.5 112 GLY A O 1
ATOM 910 N N . LYS A 1 113 ? 3.094 -27.234 -5.973 1 95.88 113 LYS A N 1
ATOM 911 C CA . LYS A 1 113 ? 2.301 -27.219 -7.199 1 95.88 113 LYS A CA 1
ATOM 912 C C . LYS A 1 113 ? 0.821 -27.438 -6.898 1 95.88 113 LYS A C 1
ATOM 914 O O . LYS A 1 113 ? -0.04 -26.781 -7.48 1 95.88 113 LYS A O 1
ATOM 919 N N . GLU A 1 114 ? 0.561 -28.375 -6.051 1 95.5 114 GLU A N 1
ATOM 920 C CA . GLU A 1 114 ? -0.816 -28.641 -5.648 1 95.5 114 GLU A CA 1
ATOM 921 C C . GLU A 1 114 ? -1.45 -27.422 -4.988 1 95.5 114 GLU A C 1
ATOM 923 O O . GLU A 1 114 ? -2.602 -27.094 -5.273 1 95.5 114 GLU A O 1
ATOM 928 N N . LEU A 1 115 ? -0.689 -26.797 -4.133 1 95.06 115 LEU A N 1
ATOM 929 C CA . LEU A 1 115 ? -1.167 -25.594 -3.463 1 95.06 115 LEU A CA 1
ATOM 930 C C . LEU A 1 115 ? -1.466 -24.5 -4.477 1 95.06 115 LEU A C 1
ATOM 932 O O . LEU A 1 115 ? -2.496 -23.828 -4.383 1 95.06 115 LEU A O 1
ATOM 936 N N . ARG A 1 116 ? -0.573 -24.281 -5.371 1 94.31 116 ARG A N 1
ATOM 937 C CA . ARG A 1 116 ? -0.757 -23.281 -6.422 1 94.31 116 ARG A CA 1
ATOM 938 C C . ARG A 1 116 ? -2.053 -23.531 -7.188 1 94.31 116 ARG A C 1
ATOM 940 O O . ARG A 1 116 ? -2.826 -22.609 -7.426 1 94.31 116 ARG A O 1
ATOM 947 N N . GLU A 1 117 ? -2.25 -24.734 -7.594 1 92.69 117 GLU A N 1
ATOM 948 C CA . GLU A 1 117 ? -3.445 -25.078 -8.359 1 92.69 117 GLU A CA 1
ATOM 949 C C . GLU A 1 117 ? -4.715 -24.766 -7.566 1 92.69 117 GLU A C 1
ATOM 951 O O . GLU A 1 117 ? -5.695 -24.281 -8.125 1 92.69 117 GLU A O 1
ATOM 956 N N . LYS A 1 118 ? -4.648 -25.031 -6.344 1 93.12 118 LYS A N 1
ATOM 957 C CA . LYS A 1 118 ? -5.793 -24.797 -5.461 1 93.12 118 LYS A CA 1
ATOM 958 C C . LYS A 1 118 ? -6.062 -23.312 -5.293 1 93.12 118 LYS A C 1
ATOM 960 O O . LYS A 1 118 ? -7.219 -22.891 -5.195 1 93.12 118 LYS A O 1
ATOM 965 N N . LEU A 1 119 ? -5.012 -22.516 -5.281 1 94.06 119 LEU A N 1
ATOM 966 C CA . LEU A 1 119 ? -5.137 -21.141 -4.82 1 94.06 119 LEU A CA 1
ATOM 967 C C . LEU A 1 119 ? -5.184 -20.172 -5.996 1 94.06 119 LEU A C 1
ATOM 969 O O . LEU A 1 119 ? -5.613 -19.031 -5.848 1 94.06 119 LEU A O 1
ATOM 973 N N . LEU A 1 120 ? -4.746 -20.562 -7.156 1 91.12 120 LEU A N 1
ATOM 974 C CA . LEU A 1 120 ? -4.621 -19.688 -8.312 1 91.12 120 LEU A CA 1
ATOM 975 C C . LEU A 1 120 ? -5.953 -19.016 -8.633 1 91.12 120 LEU A C 1
ATOM 977 O O . LEU A 1 120 ? -5.992 -17.812 -8.898 1 91.12 120 LEU A O 1
ATOM 981 N N . PRO A 1 121 ? -7.145 -19.719 -8.5 1 93.06 121 PRO A N 1
ATOM 982 C CA . PRO A 1 121 ? -8.43 -19.094 -8.828 1 93.06 121 PRO A CA 1
ATOM 983 C C . PRO A 1 121 ? -8.75 -17.891 -7.938 1 93.06 121 PRO A C 1
ATOM 985 O O . PRO A 1 121 ? -9.539 -17.016 -8.328 1 93.06 121 PRO A O 1
ATOM 988 N N . GLU A 1 122 ? -8.156 -17.812 -6.738 1 94.38 122 GLU A N 1
ATOM 989 C CA . GLU A 1 122 ? -8.43 -16.703 -5.824 1 94.38 122 GLU A CA 1
ATOM 990 C C . GLU A 1 122 ? -7.953 -15.375 -6.406 1 94.38 122 GLU A C 1
ATOM 992 O O . GLU A 1 122 ? -8.547 -14.32 -6.137 1 94.38 122 GLU A O 1
ATOM 997 N N . GLY A 1 123 ? -6.883 -15.398 -7.227 1 94.75 123 GLY A N 1
ATOM 998 C CA . GLY A 1 123 ? -6.414 -14.203 -7.914 1 94.75 123 GLY A CA 1
ATOM 999 C C . GLY A 1 123 ? -7.398 -13.68 -8.938 1 94.75 123 GLY A C 1
ATOM 1000 O O . GLY A 1 123 ? -7.629 -12.469 -9.023 1 94.75 123 GLY A O 1
ATOM 1001 N N . GLU A 1 124 ? -7.902 -14.609 -9.641 1 93.31 124 GLU A N 1
ATOM 1002 C CA . GLU A 1 124 ? -8.891 -14.227 -10.648 1 93.31 124 GLU A CA 1
ATOM 1003 C C . GLU A 1 124 ? -10.148 -13.664 -10 1 93.31 124 GLU A C 1
ATOM 1005 O O . GLU A 1 124 ? -10.695 -12.656 -10.453 1 93.31 124 GLU A O 1
ATOM 1010 N N . LYS A 1 125 ? -10.641 -14.328 -8.961 1 94.19 125 LYS A N 1
ATOM 1011 C CA . LYS A 1 125 ? -11.805 -13.852 -8.227 1 94.19 125 LYS A CA 1
ATOM 1012 C C . LYS A 1 125 ? -11.586 -12.438 -7.703 1 94.19 125 LYS A C 1
ATOM 1014 O O . LYS A 1 125 ? -12.461 -11.578 -7.812 1 94.19 125 LYS A O 1
ATOM 1019 N N . MET A 1 126 ? -10.43 -12.195 -7.141 1 94.56 126 MET A N 1
ATOM 1020 C CA . MET A 1 126 ? -10.094 -10.875 -6.617 1 94.56 126 MET A CA 1
ATOM 1021 C C . MET A 1 126 ? -10.039 -9.844 -7.738 1 94.56 126 MET A C 1
ATOM 1023 O O . MET A 1 126 ? -10.531 -8.727 -7.578 1 94.56 126 MET A O 1
ATOM 1027 N N . SER A 1 127 ? -9.406 -10.203 -8.844 1 95.19 127 SER A N 1
ATOM 1028 C CA . SER A 1 127 ? -9.312 -9.312 -10 1 95.19 127 SER A CA 1
ATOM 1029 C C . SER A 1 127 ? -10.695 -8.898 -10.484 1 95.19 127 SER A C 1
ATOM 1031 O O . SER A 1 127 ? -10.938 -7.719 -10.766 1 95.19 127 SER A O 1
ATOM 1033 N N . GLN A 1 128 ? -11.602 -9.867 -10.531 1 94.88 128 GLN A N 1
ATOM 1034 C CA . GLN A 1 128 ? -12.961 -9.594 -10.969 1 94.88 128 GLN A CA 1
ATOM 1035 C C . GLN A 1 128 ? -13.688 -8.68 -9.992 1 94.88 128 GLN A C 1
ATOM 1037 O O . GLN A 1 128 ? -14.398 -7.758 -10.398 1 94.88 128 GLN A O 1
ATOM 1042 N N . LEU A 1 129 ? -13.5 -8.93 -8.742 1 96.06 129 LEU A N 1
ATOM 1043 C CA . LEU A 1 129 ? -14.125 -8.117 -7.703 1 96.06 129 LEU A CA 1
ATOM 1044 C C . LEU A 1 129 ? -13.672 -6.664 -7.797 1 96.06 129 LEU A C 1
ATOM 1046 O O . LEU A 1 129 ? -14.492 -5.746 -7.812 1 96.06 129 LEU A O 1
ATOM 1050 N N . VAL A 1 130 ? -12.375 -6.441 -7.934 1 96.81 130 VAL A N 1
ATOM 1051 C CA . VAL A 1 130 ? -11.773 -5.109 -7.891 1 96.81 130 VAL A CA 1
ATOM 1052 C C . VAL A 1 130 ? -12.148 -4.34 -9.156 1 96.81 130 VAL A C 1
ATOM 1054 O O . VAL A 1 130 ? -12.305 -3.115 -9.117 1 96.81 130 VAL A O 1
ATOM 1057 N N . SER A 1 131 ? -12.375 -4.984 -10.242 1 96.94 131 SER A N 1
ATOM 1058 C CA . SER A 1 131 ? -12.594 -4.324 -11.523 1 96.94 131 SER A CA 1
ATOM 1059 C C . SER A 1 131 ? -14.078 -4.27 -11.875 1 96.94 131 SER A C 1
ATOM 1061 O O . SER A 1 131 ? -14.453 -3.756 -12.93 1 96.94 131 SER A O 1
ATOM 1063 N N . LYS A 1 132 ? -14.93 -4.809 -11.031 1 97 132 LYS A N 1
ATOM 1064 C CA . LYS A 1 132 ? -16.359 -4.906 -11.297 1 97 132 LYS A CA 1
ATOM 1065 C C . LYS A 1 132 ? -16.953 -3.539 -11.633 1 97 132 LYS A C 1
ATOM 1067 O O . LYS A 1 132 ? -16.75 -2.572 -10.898 1 97 132 LYS A O 1
ATOM 1072 N N . GLY A 1 133 ? -17.656 -3.436 -12.758 1 97.12 133 GLY A N 1
ATOM 1073 C CA . GLY A 1 133 ? -18.391 -2.238 -13.125 1 97.12 133 GLY A CA 1
ATOM 1074 C C . GLY A 1 133 ? -17.516 -1.13 -13.664 1 97.12 133 GLY A C 1
ATOM 1075 O O . GLY A 1 133 ? -17.969 0.005 -13.828 1 97.12 133 GLY A O 1
ATOM 1076 N N . ILE A 1 134 ? -16.266 -1.38 -13.914 1 97.88 134 ILE A N 1
ATOM 1077 C CA . ILE A 1 134 ? -15.359 -0.391 -14.477 1 97.88 134 ILE A CA 1
ATOM 1078 C C . ILE A 1 134 ? -15.133 -0.683 -15.961 1 97.88 134 ILE A C 1
ATOM 1080 O O . ILE A 1 134 ? -14.797 -1.808 -16.328 1 97.88 134 ILE A O 1
ATOM 1084 N N . SER A 1 135 ? -15.305 0.287 -16.812 1 97.94 135 SER A N 1
ATOM 1085 C CA . SER A 1 135 ? -15.172 0.087 -18.25 1 97.94 135 SER A CA 1
ATOM 1086 C C . SER A 1 135 ? -13.719 -0.154 -18.656 1 97.94 135 SER A C 1
ATOM 1088 O O . SER A 1 135 ? -12.805 0.284 -17.953 1 97.94 135 SER A O 1
ATOM 1090 N N . SER A 1 136 ? -13.5 -0.817 -19.812 1 96.69 136 SER A N 1
ATOM 1091 C CA . SER A 1 136 ? -12.156 -1.067 -20.312 1 96.69 136 SER A CA 1
ATOM 1092 C C . SER A 1 136 ? -11.43 0.237 -20.609 1 96.69 136 SER A C 1
ATOM 1094 O O . SER A 1 136 ? -10.203 0.321 -20.453 1 96.69 136 SER A O 1
ATOM 1096 N N . GLU A 1 137 ? -12.164 1.238 -20.984 1 97.81 137 GLU A N 1
ATOM 1097 C CA . GLU A 1 137 ? -11.578 2.549 -21.25 1 97.81 137 GLU A CA 1
ATOM 1098 C C . GLU A 1 137 ? -11.078 3.207 -19.969 1 97.81 137 GLU A C 1
ATOM 1100 O O . GLU A 1 137 ? -9.969 3.748 -19.938 1 97.81 137 GLU A O 1
ATOM 1105 N N . ASP A 1 138 ? -11.914 3.152 -18.953 1 98.12 138 ASP A N 1
ATOM 1106 C CA . ASP A 1 138 ? -11.523 3.723 -17.656 1 98.12 138 ASP A CA 1
ATOM 1107 C C . ASP A 1 138 ? -10.328 2.979 -17.078 1 98.12 138 ASP A C 1
ATOM 1109 O O . ASP A 1 138 ? -9.438 3.594 -16.484 1 98.12 138 ASP A O 1
ATOM 1113 N N . ILE A 1 139 ? -10.281 1.678 -17.312 1 97.81 139 ILE A N 1
ATOM 1114 C CA . ILE A 1 139 ? -9.18 0.86 -16.812 1 97.81 139 ILE A CA 1
ATOM 1115 C C . ILE A 1 139 ? -7.883 1.262 -17.516 1 97.81 139 ILE A C 1
ATOM 1117 O O . ILE A 1 139 ? -6.836 1.374 -16.875 1 97.81 139 ILE A O 1
ATOM 1121 N N . GLN A 1 140 ? -7.973 1.489 -18.75 1 98 140 GLN A N 1
ATOM 1122 C CA . GLN A 1 140 ? -6.77 1.865 -19.484 1 98 140 GLN A CA 1
ATOM 1123 C C . GLN A 1 140 ? -6.238 3.217 -19.016 1 98 140 GLN A C 1
ATOM 1125 O O . GLN A 1 140 ? -5.035 3.379 -18.812 1 98 140 GLN A O 1
ATOM 1130 N N . VAL A 1 141 ? -7.113 4.211 -18.859 1 98.31 141 VAL A N 1
ATOM 1131 C CA . VAL A 1 141 ? -6.703 5.512 -18.328 1 98.31 141 VAL A CA 1
ATOM 1132 C C . VAL A 1 141 ? -6.07 5.34 -16.953 1 98.31 141 VAL A C 1
ATOM 1134 O O . VAL A 1 141 ? -5.035 5.941 -16.672 1 98.31 141 VAL A O 1
ATOM 1137 N N . PHE A 1 142 ? -6.73 4.52 -16.188 1 98.56 142 PHE A N 1
ATOM 1138 C CA . PHE A 1 142 ? -6.254 4.242 -14.844 1 98.56 142 PHE A CA 1
ATOM 1139 C C . PHE A 1 142 ? -4.836 3.689 -14.867 1 98.56 142 PHE A C 1
ATOM 1141 O O . PHE A 1 142 ? -3.955 4.188 -14.164 1 98.56 142 PHE A O 1
ATOM 1148 N N . LYS A 1 143 ? -4.582 2.689 -15.664 1 98 143 LYS A N 1
ATOM 1149 C CA . LYS A 1 143 ? -3.264 2.072 -15.789 1 98 143 LYS A CA 1
ATOM 1150 C C . LYS A 1 143 ? -2.23 3.078 -16.297 1 98 143 LYS A C 1
ATOM 1152 O O . LYS A 1 143 ? -1.087 3.084 -15.836 1 98 143 LYS A O 1
ATOM 1157 N N . ASP A 1 144 ? -2.598 3.947 -17.188 1 98.19 144 ASP A N 1
ATOM 1158 C CA . ASP A 1 144 ? -1.691 4.961 -17.734 1 98.19 144 ASP A CA 1
ATOM 1159 C C . ASP A 1 144 ? -1.274 5.949 -16.641 1 98.19 144 ASP A C 1
ATOM 1161 O O . ASP A 1 144 ? -0.114 6.363 -16.578 1 98.19 144 ASP A O 1
ATOM 1165 N N . VAL A 1 145 ? -2.221 6.344 -15.844 1 98.44 145 VAL A N 1
ATOM 1166 C CA . VAL A 1 145 ? -1.939 7.27 -14.75 1 98.44 145 VAL A CA 1
ATOM 1167 C C . VAL A 1 145 ? -0.985 6.617 -13.75 1 98.44 145 VAL A C 1
ATOM 1169 O O . VAL A 1 145 ? -0.011 7.238 -13.32 1 98.44 145 VAL A O 1
ATOM 1172 N N . LEU A 1 146 ? -1.24 5.312 -13.383 1 98.19 146 LEU A N 1
ATOM 1173 C CA . LEU A 1 146 ? -0.34 4.594 -12.492 1 98.19 146 LEU A CA 1
ATOM 1174 C C . LEU A 1 146 ? 1.071 4.543 -13.07 1 98.19 146 LEU A C 1
ATOM 1176 O O . LEU A 1 146 ? 2.049 4.742 -12.344 1 98.19 146 LEU A O 1
ATOM 1180 N N . HIS A 1 147 ? 1.142 4.262 -14.32 1 97.25 147 HIS A N 1
ATOM 1181 C CA . HIS A 1 147 ? 2.439 4.199 -14.984 1 97.25 147 HIS A CA 1
ATOM 1182 C C . HIS A 1 147 ? 3.154 5.547 -14.922 1 97.25 147 HIS A C 1
ATOM 1184 O O . HIS A 1 147 ? 4.352 5.602 -14.625 1 97.25 147 HIS A O 1
ATOM 1190 N N . LYS A 1 148 ? 2.469 6.602 -15.18 1 97.88 148 LYS A N 1
ATOM 1191 C CA . LYS A 1 148 ? 3.061 7.934 -15.109 1 97.88 148 LYS A CA 1
ATOM 1192 C C . LYS A 1 148 ? 3.523 8.258 -13.695 1 97.88 148 LYS A C 1
ATOM 1194 O O . LYS A 1 148 ? 4.594 8.844 -13.5 1 97.88 148 LYS A O 1
ATOM 1199 N N . MET A 1 149 ? 2.684 7.93 -12.688 1 97.81 149 MET A N 1
ATOM 1200 C CA . MET A 1 149 ? 3.092 8.102 -11.297 1 97.81 149 MET A CA 1
ATOM 1201 C C . MET A 1 149 ? 4.418 7.402 -11.031 1 97.81 149 MET A C 1
ATOM 1203 O O . MET A 1 149 ? 5.332 7.992 -10.453 1 97.81 149 MET A O 1
ATOM 1207 N N . SER A 1 150 ? 4.52 6.145 -11.445 1 96.56 150 SER A N 1
ATOM 1208 C CA . SER A 1 150 ? 5.723 5.348 -11.227 1 96.56 150 SER A CA 1
ATOM 1209 C C . SER A 1 150 ? 6.934 5.977 -11.906 1 96.56 150 SER A C 1
ATOM 1211 O O . SER A 1 150 ? 8.016 6.035 -11.328 1 96.56 150 SER A O 1
ATOM 1213 N N . VAL A 1 151 ? 6.797 6.484 -13.094 1 96.69 151 VAL A N 1
ATOM 1214 C CA . VAL A 1 151 ? 7.871 7.121 -13.852 1 96.69 151 VAL A CA 1
ATOM 1215 C C . VAL A 1 151 ? 8.336 8.383 -13.125 1 96.69 151 VAL A C 1
ATOM 1217 O O . VAL A 1 151 ? 9.539 8.617 -12.992 1 96.69 151 VAL A O 1
ATOM 1220 N N . ASN A 1 152 ? 7.375 9.172 -12.68 1 97 152 ASN A N 1
ATOM 1221 C CA . ASN A 1 152 ? 7.703 10.383 -11.938 1 97 152 ASN A CA 1
ATOM 1222 C C . ASN A 1 152 ? 8.539 10.07 -10.703 1 97 152 ASN A C 1
ATOM 1224 O O . ASN A 1 152 ? 9.484 10.797 -10.383 1 97 152 ASN A O 1
ATOM 1228 N N . LEU A 1 153 ? 8.203 8.969 -10.008 1 95.81 153 LEU A N 1
ATOM 1229 C CA . LEU A 1 153 ? 8.891 8.586 -8.781 1 95.81 153 LEU A CA 1
ATOM 1230 C C . LEU A 1 153 ? 10.289 8.062 -9.07 1 95.81 153 LEU A C 1
ATOM 1232 O O . LEU A 1 153 ? 11.227 8.305 -8.305 1 95.81 153 LEU A O 1
ATOM 1236 N N . MET A 1 154 ? 10.414 7.359 -10.148 1 90.81 154 MET A N 1
ATOM 1237 C CA . MET A 1 154 ? 11.711 6.836 -10.562 1 90.81 154 MET A CA 1
ATOM 1238 C C . MET A 1 1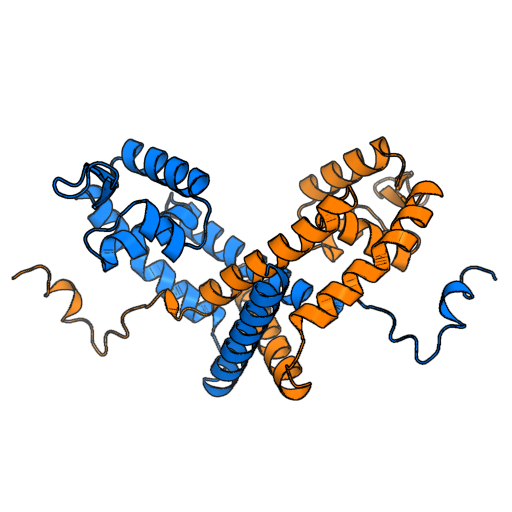54 ? 12.664 7.969 -10.914 1 90.81 154 MET A C 1
ATOM 1240 O O . MET A 1 154 ? 13.859 7.895 -10.625 1 90.81 154 MET A O 1
ATOM 1244 N N . GLU A 1 155 ? 12.172 8.984 -11.5 1 86.44 155 GLU A N 1
ATOM 1245 C CA . GLU A 1 155 ? 12.984 10.133 -11.906 1 86.44 155 GLU A CA 1
ATOM 1246 C C . GLU A 1 155 ? 13.438 10.938 -10.695 1 86.44 155 GLU A C 1
ATOM 1248 O O . GLU A 1 155 ? 14.477 11.602 -10.742 1 86.44 155 GLU A O 1
ATOM 1253 N N . GLU A 1 156 ? 12.625 10.938 -9.656 1 79.19 156 GLU A N 1
ATOM 1254 C CA . GLU A 1 156 ? 12.992 11.641 -8.43 1 79.19 156 GLU A CA 1
ATOM 1255 C C . GLU A 1 156 ? 14.125 10.914 -7.699 1 79.19 156 GLU A C 1
ATOM 1257 O O . GLU A 1 156 ? 14.992 11.555 -7.098 1 79.19 156 GLU A O 1
ATOM 1262 N N . ASN A 1 157 ? 14.156 9.633 -7.672 1 70.12 157 ASN A N 1
ATOM 1263 C CA . ASN A 1 157 ? 15.164 8.828 -6.992 1 70.12 157 ASN A CA 1
ATOM 1264 C C . ASN A 1 157 ? 16.484 8.844 -7.75 1 70.12 157 ASN A C 1
ATOM 1266 O O . ASN A 1 157 ? 17.5 8.312 -7.262 1 70.12 157 ASN A O 1
ATOM 1270 N N . LYS A 1 158 ? 16.531 9.43 -8.984 1 60.22 158 LYS A N 1
ATOM 1271 C CA . LYS A 1 158 ? 17.797 9.641 -9.695 1 60.22 158 LYS A CA 1
ATOM 1272 C C . LYS A 1 158 ? 18.438 10.953 -9.281 1 60.22 158 LYS A C 1
ATOM 1274 O O . LYS A 1 158 ? 18.516 11.266 -8.094 1 60.22 158 LYS A O 1
ATOM 1279 N N . MET B 1 1 ? 4.707 -33.906 -22 1 26 1 MET B N 1
ATOM 1280 C CA . MET B 1 1 ? 3.498 -33.812 -22.812 1 26 1 MET B CA 1
ATOM 1281 C C . MET B 1 1 ? 2.336 -33.25 -21.984 1 26 1 MET B C 1
ATOM 1283 O O . MET B 1 1 ? 1.452 -32.594 -22.531 1 26 1 MET B O 1
ATOM 1287 N N . LEU B 1 2 ? 2.273 -33.719 -20.656 1 29.17 2 LEU B N 1
ATOM 1288 C CA . LEU B 1 2 ? 1.108 -33.562 -19.797 1 29.17 2 LEU B CA 1
ATOM 1289 C C . LEU B 1 2 ? 0.976 -32.156 -19.281 1 29.17 2 LEU B C 1
ATOM 1291 O O . LEU B 1 2 ? -0 -31.812 -18.609 1 29.17 2 LEU B O 1
ATOM 1295 N N . GLY B 1 3 ? 2.088 -31.391 -19.172 1 32.78 3 GLY B N 1
ATOM 1296 C CA . GLY B 1 3 ? 2.203 -30.094 -18.516 1 32.78 3 GLY B CA 1
ATOM 1297 C C . GLY B 1 3 ? 1.376 -29.016 -19.172 1 32.78 3 GLY B C 1
ATOM 1298 O O . GLY B 1 3 ? 1.271 -27.891 -18.656 1 32.78 3 GLY B O 1
ATOM 1299 N N . LYS B 1 4 ? 1.126 -29.125 -20.5 1 36.53 4 LYS B N 1
ATOM 1300 C CA . LYS B 1 4 ? 0.337 -28.453 -21.531 1 36.53 4 LYS B CA 1
ATOM 1301 C C . LYS B 1 4 ? -1.156 -28.547 -21.234 1 36.53 4 LYS B C 1
ATOM 1303 O O . LYS B 1 4 ? -1.932 -27.688 -21.641 1 36.53 4 LYS B O 1
ATOM 1308 N N . PHE B 1 5 ? -1.621 -29.703 -20.719 1 32.44 5 PHE B N 1
ATOM 1309 C CA . PHE B 1 5 ? -3.021 -30.109 -20.734 1 32.44 5 PHE B CA 1
ATOM 1310 C C . PHE B 1 5 ? -3.838 -29.281 -19.75 1 32.44 5 PHE B C 1
ATOM 1312 O O . PHE B 1 5 ? -5.012 -28.984 -20 1 32.44 5 PHE B O 1
ATOM 1319 N N . TYR B 1 6 ? -3.324 -29.109 -18.438 1 37.56 6 TYR B N 1
ATOM 1320 C CA . TYR B 1 6 ? -4.281 -28.531 -17.5 1 37.56 6 TYR B CA 1
ATOM 1321 C C . TYR B 1 6 ? -4.727 -27.156 -17.953 1 37.56 6 TYR B C 1
ATOM 1323 O O . TYR B 1 6 ? -5.504 -26.484 -17.266 1 37.56 6 TYR B O 1
ATOM 1331 N N . PHE B 1 7 ? -4.016 -26.469 -18.891 1 36.69 7 PHE B N 1
ATOM 1332 C CA . PHE B 1 7 ? -4.367 -25.234 -19.578 1 36.69 7 PHE B CA 1
ATOM 1333 C C . PHE B 1 7 ? -5.52 -25.469 -20.547 1 36.69 7 PHE B C 1
ATOM 1335 O O . PHE B 1 7 ? -5.98 -24.531 -21.203 1 36.69 7 PHE B O 1
ATOM 1342 N N . LYS B 1 8 ? -5.754 -26.562 -21.156 1 35.88 8 LYS B N 1
ATOM 1343 C CA . LYS B 1 8 ? -6.605 -26.766 -22.328 1 35.88 8 LYS B CA 1
ATOM 1344 C C . LYS B 1 8 ? -8.062 -26.422 -22.016 1 35.88 8 LYS B C 1
ATOM 1346 O O . LYS B 1 8 ? -8.742 -25.797 -22.828 1 35.88 8 LYS B O 1
ATOM 1351 N N . LYS B 1 9 ? -8.945 -27.297 -21.469 1 36.94 9 LYS B N 1
ATOM 1352 C CA . LYS B 1 9 ? -10.352 -27.641 -21.703 1 36.94 9 LYS B CA 1
ATOM 1353 C C . LYS B 1 9 ? -11.273 -26.578 -21.125 1 36.94 9 LYS B C 1
ATOM 1355 O O . LYS B 1 9 ? -12.492 -26.625 -21.344 1 36.94 9 LYS B O 1
ATOM 1360 N N . TYR B 1 10 ? -11.242 -26.109 -19.844 1 39.06 10 TYR B N 1
ATOM 1361 C CA . TYR B 1 10 ? -12.375 -25.219 -19.641 1 39.06 10 TYR B CA 1
ATOM 1362 C C . TYR B 1 10 ? -12.383 -24.094 -20.672 1 39.06 10 TYR B C 1
ATOM 1364 O O . TYR B 1 10 ? -11.336 -23.766 -21.234 1 39.06 10 TYR B O 1
ATOM 1372 N N . GLY B 1 11 ? -13.453 -23.641 -21.406 1 38.91 11 GLY B N 1
ATOM 1373 C CA . GLY B 1 11 ? -13.703 -22.688 -22.484 1 38.91 11 GLY B CA 1
ATOM 1374 C C . GLY B 1 11 ? -12.641 -21.625 -22.594 1 38.91 11 GLY B C 1
ATOM 1375 O O . GLY B 1 11 ? -11.656 -21.625 -21.844 1 38.91 11 GLY B O 1
ATOM 1376 N N .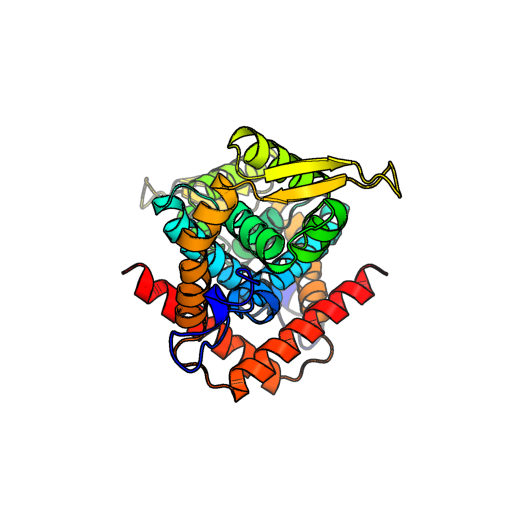 GLY B 1 12 ? -12.953 -20.234 -23.297 1 40.62 12 GLY B N 1
ATOM 1377 C CA . GLY B 1 12 ? -12.07 -19.109 -23.547 1 40.62 12 GLY B CA 1
ATOM 1378 C C . GLY B 1 12 ? -11.109 -18.844 -22.391 1 40.62 12 GLY B C 1
ATOM 1379 O O . GLY B 1 12 ? -11.461 -18.156 -21.438 1 40.62 12 GLY B O 1
ATOM 1380 N N . VAL B 1 13 ? -10.352 -19.625 -21.859 1 43.47 13 VAL B N 1
ATOM 1381 C CA . VAL B 1 13 ? -9.539 -19.688 -20.641 1 43.47 13 VAL B CA 1
ATOM 1382 C C . VAL B 1 13 ? -8.812 -18.359 -20.438 1 43.47 13 VAL B C 1
ATOM 1384 O O . VAL B 1 13 ? -7.879 -18.031 -21.172 1 43.47 13 VAL B O 1
ATOM 1387 N N . PHE B 1 14 ? -9.453 -17.203 -20.422 1 51.06 14 PHE B N 1
ATOM 1388 C CA . PHE B 1 14 ? -8.844 -15.945 -20.016 1 51.06 14 PHE B CA 1
ATOM 1389 C C . PHE B 1 14 ? -7.871 -16.156 -18.859 1 51.06 14 PHE B C 1
ATOM 1391 O O . PHE B 1 14 ? -8.289 -16.531 -17.75 1 51.06 14 PHE B O 1
ATOM 1398 N N . LEU B 1 15 ? -6.551 -16.781 -19.125 1 69.94 15 LEU B N 1
ATOM 1399 C CA . LEU B 1 15 ? -5.465 -17.062 -18.188 1 69.94 15 LEU B CA 1
ATOM 1400 C C . LEU B 1 15 ? -5.164 -15.844 -17.328 1 69.94 15 LEU B C 1
ATOM 1402 O O . LEU B 1 15 ? -5.02 -14.734 -17.844 1 69.94 15 LEU B O 1
ATOM 1406 N N . PHE B 1 16 ? -5.527 -15.969 -16.125 1 85.38 16 PHE B N 1
ATOM 1407 C CA . PHE B 1 16 ? -5.238 -14.914 -15.156 1 85.38 16 PHE B CA 1
ATOM 1408 C C . PHE B 1 16 ? -3.773 -14.508 -15.227 1 85.38 16 PHE B C 1
ATOM 1410 O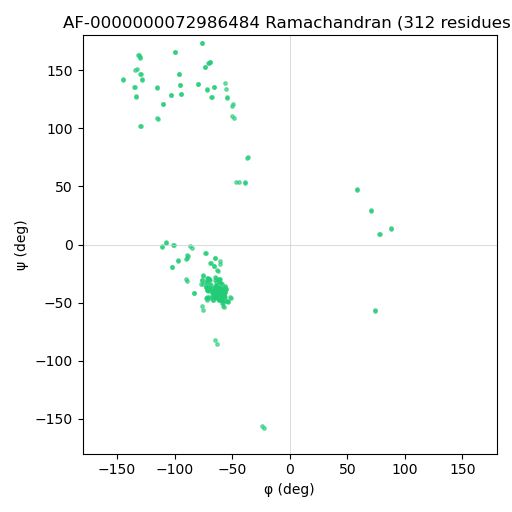 O . PHE B 1 16 ? -2.883 -15.359 -15.234 1 85.38 16 PHE B O 1
ATOM 1417 N N . ASP B 1 17 ? -3.576 -13.219 -15.516 1 91.88 17 ASP B N 1
ATOM 1418 C CA . ASP B 1 17 ? -2.244 -12.625 -15.547 1 91.88 17 ASP B CA 1
ATOM 1419 C C . ASP B 1 17 ? -2.092 -11.57 -14.453 1 91.88 17 ASP B C 1
ATOM 1421 O O . ASP B 1 17 ? -2.629 -10.469 -14.57 1 91.88 17 ASP B O 1
ATOM 1425 N N . LEU B 1 18 ? -1.301 -11.922 -13.453 1 93.19 18 LEU B N 1
ATOM 1426 C CA . LEU B 1 18 ? -1.143 -11.047 -12.289 1 93.19 18 LEU B CA 1
ATOM 1427 C C . LEU B 1 18 ? -0.552 -9.703 -12.695 1 93.19 18 LEU B C 1
ATOM 1429 O O . LEU B 1 18 ? -0.887 -8.672 -12.109 1 93.19 18 LEU B O 1
ATOM 1433 N N . ASP B 1 19 ? 0.234 -9.664 -13.719 1 91.62 19 ASP B N 1
ATOM 1434 C CA . ASP B 1 19 ? 0.931 -8.461 -14.148 1 91.62 19 ASP B CA 1
ATOM 1435 C C . ASP B 1 19 ? -0.05 -7.422 -14.695 1 91.62 19 ASP B C 1
ATOM 1437 O O . ASP B 1 19 ? 0.287 -6.242 -14.82 1 91.62 19 ASP B O 1
ATOM 1441 N N . THR B 1 20 ? -1.285 -7.879 -15.008 1 89.75 20 THR B N 1
ATOM 1442 C CA . THR B 1 20 ? -2.271 -6.961 -15.57 1 89.75 20 THR B CA 1
ATOM 1443 C C . THR B 1 20 ? -3.402 -6.707 -14.578 1 89.75 20 THR B C 1
ATOM 1445 O O . THR B 1 20 ? -4.348 -5.973 -14.875 1 89.75 20 THR B O 1
ATOM 1448 N N . CYS B 1 21 ? -3.307 -7.352 -13.469 1 93.44 21 CYS B N 1
ATOM 1449 C CA . CYS B 1 21 ? -4.328 -7.227 -12.438 1 93.44 21 CYS B CA 1
ATOM 1450 C C . CYS B 1 21 ? -4.312 -5.832 -11.82 1 93.44 21 CYS B C 1
ATOM 1452 O O . CYS B 1 21 ? -3.277 -5.375 -11.336 1 93.44 21 CYS B O 1
ATOM 1454 N N . LEU B 1 22 ? -5.457 -5.207 -11.805 1 95.25 22 LEU B N 1
ATOM 1455 C CA . LEU B 1 22 ? -5.605 -3.83 -11.352 1 95.25 22 LEU B CA 1
ATOM 1456 C C . LEU B 1 22 ? -5.191 -3.695 -9.891 1 95.25 22 LEU B C 1
ATOM 1458 O O . LEU B 1 22 ? -4.504 -2.742 -9.516 1 95.25 22 LEU B O 1
ATOM 1462 N N . GLY B 1 23 ? -5.652 -4.641 -9.109 1 95.62 23 GLY B N 1
ATOM 1463 C CA . GLY B 1 23 ? -5.297 -4.613 -7.699 1 95.62 23 GLY B CA 1
ATOM 1464 C C . GLY B 1 23 ? -3.801 -4.707 -7.457 1 95.62 23 GLY B C 1
ATOM 1465 O O . GLY B 1 23 ? -3.256 -3.998 -6.605 1 95.62 23 GLY B O 1
ATOM 1466 N N . PHE B 1 24 ? -3.125 -5.504 -8.258 1 95.62 24 PHE B N 1
ATOM 1467 C CA . PHE B 1 24 ? -1.691 -5.727 -8.109 1 95.62 24 PHE B CA 1
ATOM 1468 C C . PHE B 1 24 ? -0.903 -4.496 -8.539 1 95.62 24 PHE B C 1
ATOM 1470 O O . PHE B 1 24 ? -0.007 -4.043 -7.824 1 95.62 24 PHE B O 1
ATOM 1477 N N . ILE B 1 25 ? -1.239 -3.934 -9.641 1 95.31 25 ILE B N 1
ATOM 1478 C CA . ILE B 1 25 ? -0.544 -2.76 -10.164 1 95.31 25 ILE B CA 1
ATOM 1479 C C . ILE B 1 25 ? -0.749 -1.58 -9.211 1 95.31 25 ILE B C 1
ATOM 1481 O O . ILE B 1 25 ? 0.191 -0.833 -8.93 1 95.31 25 ILE B O 1
ATOM 1485 N N . THR B 1 26 ? -1.938 -1.393 -8.695 1 97.81 26 THR B N 1
ATOM 1486 C CA . THR B 1 26 ? -2.246 -0.333 -7.738 1 97.81 26 THR B CA 1
ATOM 1487 C C . THR B 1 26 ? -1.385 -0.468 -6.484 1 97.81 26 THR B C 1
ATOM 1489 O O . THR B 1 26 ? -0.793 0.51 -6.023 1 97.81 26 THR B O 1
ATOM 1492 N N . ASN B 1 27 ? -1.284 -1.692 -5.965 1 97.06 27 ASN B N 1
ATOM 1493 C CA . ASN B 1 27 ? -0.501 -1.948 -4.762 1 97.06 27 ASN B CA 1
ATOM 1494 C C . ASN B 1 27 ? 0.977 -1.632 -4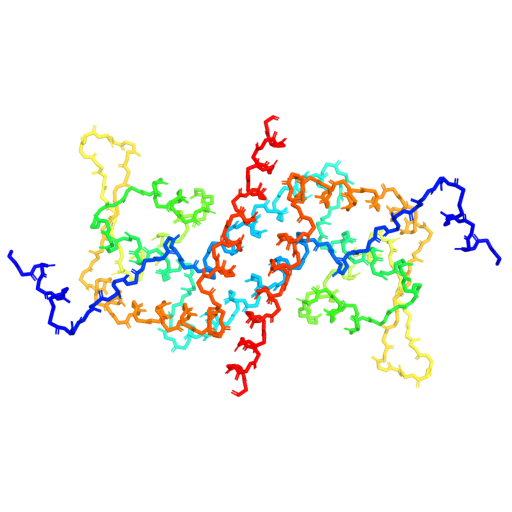.977 1 97.06 27 ASN B C 1
ATOM 1496 O O . ASN B 1 27 ? 1.625 -1.055 -4.102 1 97.06 27 ASN B O 1
ATOM 1500 N N . ASN B 1 28 ? 1.49 -2.031 -6.09 1 95.19 28 ASN B N 1
ATOM 1501 C CA . ASN B 1 28 ? 2.902 -1.797 -6.367 1 95.19 28 ASN B CA 1
ATOM 1502 C C . ASN B 1 28 ? 3.219 -0.306 -6.449 1 95.19 28 ASN B C 1
ATOM 1504 O O . ASN B 1 28 ? 4.191 0.161 -5.855 1 95.19 28 ASN B O 1
ATOM 1508 N N . VAL B 1 29 ? 2.391 0.462 -7.121 1 97 29 VAL B N 1
ATOM 1509 C CA . VAL B 1 29 ? 2.641 1.892 -7.27 1 97 29 VAL B CA 1
ATOM 1510 C C . VAL B 1 29 ? 2.416 2.598 -5.934 1 97 29 VAL B C 1
ATOM 1512 O O . VAL B 1 29 ? 3.168 3.506 -5.57 1 97 29 VAL B O 1
ATOM 1515 N N . ALA B 1 30 ? 1.368 2.162 -5.203 1 97.25 30 ALA B N 1
ATOM 1516 C CA . ALA B 1 30 ? 1.145 2.715 -3.871 1 97.25 30 ALA B CA 1
ATOM 1517 C C . ALA B 1 30 ? 2.371 2.521 -2.984 1 97.25 30 ALA B C 1
ATOM 1519 O O . ALA B 1 30 ? 2.754 3.424 -2.236 1 97.25 30 ALA B O 1
ATOM 1520 N N . LYS B 1 31 ? 2.979 1.401 -3.078 1 95.56 31 LYS B N 1
ATOM 1521 C CA . LYS B 1 31 ? 4.199 1.128 -2.324 1 95.56 31 LYS B CA 1
ATOM 1522 C C . LYS B 1 31 ? 5.324 2.068 -2.74 1 95.56 31 LYS B C 1
ATOM 1524 O O . LYS B 1 31 ? 6.055 2.586 -1.893 1 95.56 31 LYS B O 1
ATOM 1529 N N . GLU B 1 32 ? 5.488 2.26 -3.998 1 95.44 32 GLU B N 1
ATOM 1530 C CA . GLU B 1 32 ? 6.508 3.174 -4.5 1 95.44 32 GLU B CA 1
ATOM 1531 C C . GLU B 1 32 ? 6.293 4.586 -3.969 1 95.44 32 GLU B C 1
ATOM 1533 O O . GLU B 1 32 ? 7.246 5.258 -3.562 1 95.44 32 GLU B O 1
ATOM 1538 N N . VAL B 1 33 ? 5.066 5.027 -3.99 1 96.88 33 VAL B N 1
ATOM 1539 C CA . VAL B 1 33 ? 4.711 6.352 -3.494 1 96.88 33 VAL B CA 1
ATOM 1540 C C . VAL B 1 33 ? 5.059 6.457 -2.01 1 96.88 33 VAL B C 1
ATOM 1542 O O . VAL B 1 33 ? 5.711 7.414 -1.586 1 96.88 33 VAL B O 1
ATOM 1545 N N . ALA B 1 34 ? 4.66 5.453 -1.277 1 95.56 34 ALA B N 1
ATOM 1546 C CA . ALA B 1 34 ? 4.891 5.445 0.165 1 95.56 34 ALA B CA 1
ATOM 1547 C C . ALA B 1 34 ? 6.383 5.445 0.481 1 95.56 34 ALA B C 1
ATOM 1549 O O . ALA B 1 34 ? 6.84 6.188 1.354 1 95.56 34 ALA B O 1
ATOM 1550 N N . GLU B 1 35 ? 7.109 4.652 -0.196 1 94 35 GLU B N 1
ATOM 1551 C CA . GLU B 1 35 ? 8.547 4.555 0.034 1 94 35 GLU B CA 1
ATOM 1552 C C . GLU B 1 35 ? 9.25 5.863 -0.318 1 94 35 GLU B C 1
ATOM 1554 O O . GLU B 1 35 ? 10.133 6.312 0.413 1 94 35 GLU B O 1
ATOM 1559 N N . CYS B 1 36 ? 8.891 6.438 -1.391 1 95 36 CYS B N 1
ATOM 1560 C CA . CYS B 1 36 ? 9.477 7.711 -1.791 1 95 36 CYS B CA 1
ATOM 1561 C C . CYS B 1 36 ? 9.219 8.789 -0.742 1 95 36 CYS B C 1
ATOM 1563 O O . CYS B 1 36 ? 10.133 9.523 -0.364 1 95 36 CYS B O 1
ATOM 1565 N N . PHE B 1 37 ? 8 8.852 -0.295 1 96.38 37 PHE B N 1
ATOM 1566 C CA . PHE B 1 37 ? 7.648 9.844 0.708 1 96.38 37 PHE B CA 1
ATOM 1567 C C . PHE B 1 37 ? 8.375 9.578 2.02 1 96.38 37 PHE B C 1
ATOM 1569 O O . PHE B 1 37 ? 8.875 10.5 2.664 1 96.38 37 PHE B O 1
ATOM 1576 N N . ASN B 1 38 ? 8.414 8.336 2.398 1 94.56 38 ASN B N 1
ATOM 1577 C CA . ASN B 1 38 ? 9.141 7.969 3.611 1 94.56 38 ASN B CA 1
ATOM 1578 C C . ASN B 1 38 ? 10.609 8.367 3.527 1 94.56 38 ASN B C 1
ATOM 1580 O O . ASN B 1 38 ? 11.18 8.867 4.5 1 94.56 38 ASN B O 1
ATOM 1584 N N . ASP B 1 39 ? 11.18 8.102 2.443 1 93.25 39 ASP B N 1
ATOM 1585 C CA . ASP B 1 39 ? 12.586 8.469 2.256 1 93.25 39 ASP B CA 1
ATOM 1586 C C . ASP B 1 39 ? 12.789 9.969 2.426 1 93.25 39 ASP B C 1
ATOM 1588 O O . ASP B 1 39 ? 13.75 10.398 3.074 1 93.25 39 ASP B O 1
ATOM 1592 N N . ARG B 1 40 ? 11.891 10.742 1.934 1 92.69 40 ARG B N 1
ATOM 1593 C CA . ARG B 1 40 ? 11.969 12.195 2.057 1 92.69 40 ARG B CA 1
ATOM 1594 C C . ARG B 1 40 ? 11.805 12.633 3.51 1 92.69 40 ARG B C 1
ATOM 1596 O O . ARG B 1 40 ? 12.547 13.484 3.992 1 92.69 40 ARG B O 1
ATOM 1603 N N . LEU B 1 41 ? 10.883 12.008 4.176 1 95.62 41 LEU B N 1
ATOM 1604 C CA . LEU B 1 41 ? 10.547 12.406 5.539 1 95.62 41 LEU B CA 1
ATOM 1605 C C . LEU B 1 41 ? 11.602 11.914 6.523 1 95.62 41 LEU B C 1
ATOM 1607 O O . LEU B 1 41 ? 11.852 12.562 7.543 1 95.62 41 LEU B O 1
ATOM 1611 N N . SER B 1 42 ? 12.18 10.773 6.148 1 93.19 42 SER B N 1
ATOM 1612 C CA . SER B 1 42 ? 13.211 10.227 7.023 1 93.19 42 SER B CA 1
ATOM 1613 C C . SER B 1 42 ? 14.383 11.188 7.168 1 93.19 42 SER B C 1
ATOM 1615 O O . SER B 1 42 ? 15 11.273 8.234 1 93.19 42 SER B O 1
ATOM 1617 N N . LEU B 1 43 ? 14.648 11.891 6.18 1 90.75 43 LEU B N 1
ATOM 1618 C CA . LEU B 1 43 ? 15.711 12.891 6.199 1 90.75 43 LEU B CA 1
ATOM 1619 C C . LEU B 1 43 ? 15.375 14.016 7.168 1 90.75 43 LEU B C 1
ATOM 1621 O O . LEU B 1 43 ? 16.266 14.734 7.625 1 90.75 43 LEU B O 1
ATOM 1625 N N . LEU B 1 44 ? 14.133 14.102 7.504 1 91.44 44 LEU B N 1
ATOM 1626 C CA . LEU B 1 44 ? 13.656 15.172 8.375 1 91.44 44 LEU B CA 1
ATOM 1627 C C . LEU B 1 44 ? 13.32 14.633 9.766 1 91.44 44 LEU B C 1
ATOM 1629 O O . LEU B 1 44 ? 12.781 15.359 10.602 1 91.44 44 LEU B O 1
ATOM 1633 N N . GLY B 1 45 ? 13.539 13.312 9.961 1 91.44 45 GLY B N 1
ATOM 1634 C CA . GLY B 1 45 ? 13.453 12.719 11.281 1 91.44 45 GLY B CA 1
ATOM 1635 C C . GLY B 1 45 ? 12.055 12.266 11.648 1 91.44 45 GLY B C 1
ATOM 1636 O O . GLY B 1 45 ? 11.734 12.094 12.82 1 91.44 45 GLY B O 1
ATOM 1637 N N . ILE B 1 46 ? 11.117 12.172 10.68 1 94.81 46 ILE B N 1
ATOM 1638 C CA . ILE B 1 46 ? 9.758 11.719 10.969 1 94.81 46 ILE B CA 1
ATOM 1639 C C . ILE B 1 46 ? 9.344 10.648 9.961 1 94.81 46 ILE B C 1
ATOM 1641 O O . ILE B 1 46 ? 9.938 10.539 8.883 1 94.81 46 ILE B O 1
ATOM 1645 N N . THR B 1 47 ? 8.312 9.922 10.281 1 94.31 47 THR B N 1
ATOM 1646 C CA . THR B 1 47 ? 7.766 8.906 9.375 1 94.31 47 THR B CA 1
ATOM 1647 C C . THR B 1 47 ? 6.539 9.438 8.641 1 94.31 47 THR B C 1
ATOM 1649 O O . THR B 1 47 ? 5.98 10.469 9.023 1 94.31 47 THR B O 1
ATOM 1652 N N . ARG B 1 48 ? 6.176 8.719 7.629 1 95 48 ARG B N 1
ATOM 1653 C CA . ARG B 1 48 ? 4.98 9.07 6.863 1 95 48 ARG B CA 1
ATOM 1654 C C . ARG B 1 48 ? 3.744 9.078 7.754 1 95 48 ARG B C 1
ATOM 1656 O O . ARG B 1 48 ? 2.922 9.992 7.668 1 95 48 ARG B O 1
ATOM 1663 N N . VAL B 1 49 ? 3.635 8.102 8.625 1 94.69 49 VAL B N 1
ATOM 1664 C CA . VAL B 1 49 ? 2.457 7.984 9.477 1 94.69 49 VAL B CA 1
ATOM 1665 C C . VAL B 1 49 ? 2.416 9.148 10.461 1 94.69 49 VAL B C 1
ATOM 1667 O O . VAL B 1 49 ? 1.349 9.703 10.734 1 94.69 49 VAL B O 1
ATOM 1670 N N . GLN B 1 50 ? 3.539 9.5 10.961 1 95.94 50 GLN B N 1
ATOM 1671 C CA . GLN B 1 50 ? 3.615 10.664 11.836 1 95.94 50 GLN B CA 1
ATOM 1672 C C . GLN B 1 50 ? 3.234 11.938 11.094 1 95.94 50 GLN B C 1
ATOM 1674 O O . GLN B 1 50 ? 2.543 12.805 11.641 1 95.94 50 GLN B O 1
ATOM 1679 N N . TRP B 1 51 ? 3.699 12.047 9.914 1 97.06 51 TRP B N 1
ATOM 1680 C CA . TRP B 1 51 ? 3.377 13.219 9.109 1 97.06 51 TRP B CA 1
ATOM 1681 C C . TRP B 1 51 ? 1.871 13.328 8.891 1 97.06 51 TRP B C 1
ATOM 1683 O O . TRP B 1 51 ? 1.297 14.414 9.039 1 97.06 51 TRP B O 1
ATOM 1693 N N . ILE B 1 52 ? 1.239 12.266 8.547 1 96.56 52 ILE B N 1
ATOM 1694 C CA . ILE B 1 52 ? -0.197 12.266 8.289 1 96.56 52 ILE B CA 1
ATOM 1695 C C . ILE B 1 52 ? -0.946 12.648 9.57 1 96.56 52 ILE B C 1
ATOM 1697 O O . ILE B 1 52 ? -1.911 13.414 9.523 1 96.56 52 ILE B O 1
ATOM 1701 N N . ALA B 1 53 ? -0.496 12.117 10.664 1 96.56 53 ALA B N 1
ATOM 1702 C CA . ALA B 1 53 ? -1.099 12.492 11.945 1 96.56 53 ALA B CA 1
ATOM 1703 C C . ALA B 1 53 ? -0.987 13.992 12.188 1 96.56 53 ALA B C 1
ATOM 1705 O O . ALA B 1 53 ? -1.971 14.641 12.539 1 96.56 53 ALA B O 1
ATOM 1706 N N . LEU B 1 54 ? 0.202 14.508 11.977 1 95.94 54 LEU B N 1
ATOM 1707 C CA . LEU B 1 54 ? 0.437 15.938 12.148 1 95.94 54 LEU B CA 1
ATOM 1708 C C . LEU B 1 54 ? -0.49 16.75 11.258 1 95.94 54 LEU B C 1
ATOM 1710 O O . LEU B 1 54 ? -1.007 17.797 11.672 1 95.94 54 LEU B O 1
ATOM 1714 N N . TYR B 1 55 ? -0.653 16.281 10.094 1 96.19 55 TYR B N 1
ATOM 1715 C CA . TYR B 1 55 ? -1.524 16.953 9.148 1 96.19 55 TYR B CA 1
ATOM 1716 C C . TYR B 1 55 ? -2.936 17.094 9.703 1 96.19 55 TYR B C 1
ATOM 1718 O O . TYR B 1 55 ? -3.471 18.203 9.797 1 96.19 55 TYR B O 1
ATOM 1726 N N . TYR B 1 56 ? -3.529 16.031 10.117 1 95.62 56 TYR B N 1
ATOM 1727 C CA . TYR B 1 56 ? -4.922 16.031 10.539 1 95.62 56 TYR B CA 1
ATOM 1728 C C . TYR B 1 56 ? -5.082 16.734 11.883 1 95.62 56 TYR B C 1
ATOM 1730 O O . TYR B 1 56 ? -6.078 17.422 12.125 1 95.62 56 TYR B O 1
ATOM 1738 N N . LEU B 1 57 ? -4.125 16.562 12.742 1 95.19 57 LEU B N 1
ATOM 1739 C CA . LEU B 1 57 ? -4.18 17.203 14.047 1 95.19 57 LEU B CA 1
ATOM 1740 C C . LEU B 1 57 ? -4.199 18.719 13.898 1 95.19 57 LEU B C 1
ATOM 1742 O O . LEU B 1 57 ? -4.887 19.422 14.656 1 95.19 57 LEU B O 1
ATOM 1746 N N . GLY B 1 58 ? -3.404 19.219 12.992 1 91.69 58 GLY B N 1
ATOM 1747 C CA . GLY B 1 58 ? -3.34 20.656 12.773 1 91.69 58 GLY B CA 1
ATOM 1748 C C . GLY B 1 58 ? -4.535 21.203 12.016 1 91.69 58 GLY B C 1
ATOM 1749 O O . GLY B 1 58 ? -4.945 22.344 12.219 1 91.69 58 GLY B O 1
ATOM 1750 N N . LYS B 1 59 ? -5.043 20.453 11.148 1 89.88 59 LYS B N 1
ATOM 1751 C CA . LYS B 1 59 ? -6.18 20.859 10.328 1 89.88 59 LYS B CA 1
ATOM 1752 C C . LYS B 1 59 ? -7.441 21.016 11.172 1 89.88 59 LYS B C 1
ATOM 1754 O O . LYS B 1 59 ? -8.211 21.953 10.977 1 89.88 59 LYS B O 1
ATOM 1759 N N . GLU B 1 60 ? -7.617 20.156 12.125 1 83.31 60 GLU B N 1
ATOM 1760 C CA . GLU B 1 60 ? -8.852 20.094 12.898 1 83.31 60 GLU B CA 1
ATOM 1761 C C . GLU B 1 60 ? -8.711 20.859 14.219 1 83.31 60 GLU B C 1
ATOM 1763 O O . GLU B 1 60 ? -9.711 21.203 14.852 1 83.31 60 GLU B O 1
ATOM 1768 N N . GLY B 1 61 ? -7.52 21.203 14.594 1 85.56 61 GLY B N 1
ATOM 1769 C CA . GLY B 1 61 ? -7.27 21.797 15.898 1 85.56 61 GLY B CA 1
ATOM 1770 C C . GLY B 1 61 ? -7.352 20.797 17.031 1 85.56 61 GLY B C 1
ATOM 1771 O O . GLY B 1 61 ? -6.422 20.672 17.844 1 85.56 61 GLY B O 1
ATOM 1772 N N . THR B 1 62 ? -8.469 20.141 17.141 1 88.19 62 THR B N 1
ATOM 1773 C CA . THR B 1 62 ? -8.695 19.047 18.078 1 88.19 62 THR B CA 1
ATOM 1774 C C . THR B 1 62 ? -9.391 17.875 17.375 1 88.19 62 THR B C 1
ATOM 1776 O O . THR B 1 62 ? -10.258 18.078 16.531 1 88.19 62 THR B O 1
ATOM 1779 N N . ILE B 1 63 ? -8.859 16.656 17.672 1 93.94 63 ILE B N 1
ATOM 1780 C CA . ILE B 1 63 ? -9.453 15.461 17.109 1 93.94 63 ILE B CA 1
ATOM 1781 C C . ILE B 1 63 ? -9.375 14.312 18.109 1 93.94 63 ILE B C 1
ATOM 1783 O O . ILE B 1 63 ? -8.406 14.195 18.859 1 93.94 63 ILE B O 1
ATOM 1787 N N . SER B 1 64 ? -10.445 13.547 18.094 1 94.81 64 SER B N 1
ATOM 1788 C CA . SER B 1 64 ? -10.383 12.383 18.969 1 94.81 64 SER B CA 1
ATOM 1789 C C . SER B 1 64 ? -9.461 11.312 18.406 1 94.81 64 SER B C 1
ATOM 1791 O O . SER B 1 64 ? -9.25 11.242 17.188 1 94.81 64 SER B O 1
ATOM 1793 N N . GLN B 1 65 ? -8.906 10.516 19.328 1 95.25 65 GLN B N 1
ATOM 1794 C CA . GLN B 1 65 ? -8.062 9.406 18.875 1 95.25 65 GLN B CA 1
ATOM 1795 C C . GLN B 1 65 ? -8.82 8.492 17.922 1 95.25 65 GLN B C 1
ATOM 1797 O O . GLN B 1 65 ? -8.258 8.031 16.922 1 95.25 65 GLN B O 1
ATOM 1802 N N . CYS B 1 66 ? -10.055 8.305 18.141 1 94.56 66 CYS B N 1
ATOM 1803 C CA . CYS B 1 66 ? -10.891 7.473 17.281 1 94.56 66 CYS B CA 1
ATOM 1804 C C . CYS B 1 66 ? -11.047 8.102 15.906 1 94.56 66 CYS B C 1
ATOM 1806 O O . CYS B 1 66 ? -10.836 7.438 14.891 1 94.56 66 CYS B O 1
ATOM 1808 N N . ASP B 1 67 ? -11.352 9.328 15.844 1 94.94 67 ASP B N 1
ATOM 1809 C CA . ASP B 1 67 ? -11.547 10.031 14.586 1 94.94 67 ASP B CA 1
ATOM 1810 C C . ASP B 1 67 ? -10.242 10.094 13.789 1 94.94 67 ASP B C 1
ATOM 1812 O O . ASP B 1 67 ? -10.258 10.023 12.555 1 94.94 67 ASP B O 1
ATOM 1816 N N . LEU B 1 68 ? -9.164 10.266 14.508 1 96.19 68 LEU B N 1
ATOM 1817 C CA . LEU B 1 68 ? -7.875 10.281 13.828 1 96.19 68 LEU B CA 1
ATOM 1818 C C . LEU B 1 68 ? -7.613 8.961 13.117 1 96.19 68 LEU B C 1
ATOM 1820 O O . LEU B 1 68 ? -7.168 8.945 11.969 1 96.19 68 LEU B O 1
ATOM 1824 N N . GLY B 1 69 ? -7.887 7.871 13.805 1 95.38 69 GLY B N 1
ATOM 1825 C CA . GLY B 1 69 ? -7.754 6.559 13.188 1 95.38 69 GLY B CA 1
ATOM 1826 C C . GLY B 1 69 ? -8.594 6.402 11.93 1 95.38 69 GLY B C 1
ATOM 1827 O O . GLY B 1 69 ? -8.133 5.859 10.93 1 95.38 69 GLY B O 1
ATOM 1828 N N . GLU B 1 70 ? -9.836 6.93 11.945 1 93.25 70 GLU B N 1
ATOM 1829 C CA . GLU B 1 70 ? -10.734 6.879 10.797 1 93.25 70 GLU B CA 1
ATOM 1830 C C . GLU B 1 70 ? -10.188 7.695 9.633 1 93.25 70 GLU B C 1
ATOM 1832 O O . GLU B 1 70 ? -10.195 7.234 8.492 1 93.25 70 GLU B O 1
ATOM 1837 N N . LYS B 1 71 ? -9.711 8.875 9.953 1 93.62 71 LYS B N 1
ATOM 1838 C CA . LYS B 1 71 ? -9.164 9.742 8.914 1 93.62 71 LYS B CA 1
ATOM 1839 C C . LYS B 1 71 ? -7.926 9.125 8.273 1 93.62 71 LYS B C 1
ATOM 1841 O O . LYS B 1 71 ? -7.711 9.258 7.062 1 93.62 71 LYS B O 1
ATOM 1846 N N . MET B 1 72 ? -7.152 8.461 9.039 1 94.56 72 MET B N 1
ATOM 1847 C CA . MET B 1 72 ? -5.906 7.879 8.555 1 94.56 72 MET B CA 1
ATOM 1848 C C . MET B 1 72 ? -6.141 6.477 7.992 1 94.56 72 MET B C 1
ATOM 1850 O O . MET B 1 72 ? -5.234 5.879 7.414 1 94.56 72 MET B O 1
ATOM 1854 N N . ALA B 1 73 ? -7.242 5.922 8.156 1 90.06 73 ALA B N 1
ATOM 1855 C CA . ALA B 1 73 ? -7.609 4.582 7.707 1 90.06 73 ALA B CA 1
ATOM 1856 C C . ALA B 1 73 ? -6.68 3.531 8.305 1 90.06 73 ALA B C 1
ATOM 1858 O O . ALA B 1 73 ? -6.164 2.666 7.594 1 90.06 73 ALA B O 1
ATOM 1859 N N . ILE B 1 74 ? -6.43 3.615 9.633 1 92.88 74 ILE B N 1
ATOM 1860 C CA . ILE B 1 74 ? -5.625 2.613 10.32 1 92.88 74 ILE B CA 1
ATOM 1861 C C . ILE B 1 74 ? -6.363 2.129 11.57 1 92.88 74 ILE B C 1
ATOM 1863 O O . ILE B 1 74 ? -7.301 2.779 12.031 1 92.88 74 ILE B O 1
ATOM 1867 N N . LYS B 1 75 ? -5.969 0.986 12.078 1 92.94 75 LYS B N 1
ATOM 1868 C CA . LYS B 1 75 ? -6.617 0.343 13.219 1 92.94 75 LYS B CA 1
ATOM 1869 C C . LYS B 1 75 ? -6.371 1.127 14.5 1 92.94 75 LYS B C 1
ATOM 1871 O O . LYS B 1 75 ? -5.355 1.815 14.633 1 92.94 75 LYS B O 1
ATOM 1876 N N . ALA B 1 76 ? -7.238 0.935 15.453 1 94.06 76 ALA B N 1
ATOM 1877 C CA . ALA B 1 76 ? -7.188 1.632 16.734 1 94.06 76 ALA B CA 1
ATOM 1878 C C . ALA B 1 76 ? -5.875 1.35 17.469 1 94.06 76 ALA B C 1
ATOM 1880 O O . ALA B 1 76 ? -5.273 2.254 18.047 1 94.06 76 ALA B O 1
ATOM 1881 N N . SER B 1 77 ? -5.477 0.147 17.406 1 95.81 77 SER B N 1
ATOM 1882 C CA . SER B 1 77 ? -4.234 -0.22 18.078 1 95.81 77 SER B CA 1
ATOM 1883 C C . SER B 1 77 ? -3.039 0.507 17.469 1 95.81 77 SER B C 1
ATOM 1885 O O . SER B 1 77 ? -2.115 0.895 18.188 1 95.81 77 SER B O 1
ATOM 1887 N N . SER B 1 78 ? -3.025 0.736 16.125 1 95.75 78 SER B N 1
ATOM 1888 C CA . SER B 1 78 ? -1.954 1.443 15.438 1 95.75 78 SER B CA 1
ATOM 1889 C C . SER B 1 78 ? -1.952 2.928 15.789 1 95.75 78 SER B C 1
ATOM 1891 O O . SER B 1 78 ? -0.89 3.527 15.961 1 95.75 78 SER B O 1
ATOM 1893 N N . VAL B 1 79 ? -3.123 3.465 15.93 1 96.38 79 VAL B N 1
ATOM 1894 C CA . VAL B 1 79 ? -3.242 4.871 16.297 1 96.38 79 VAL B CA 1
ATOM 1895 C C . VAL B 1 79 ? -2.705 5.078 17.719 1 96.38 79 VAL B C 1
ATOM 1897 O O . VAL B 1 79 ? -1.975 6.039 17.969 1 96.38 79 VAL B O 1
ATOM 1900 N N . ALA B 1 80 ? -3.105 4.168 18.594 1 96.81 80 ALA B N 1
ATOM 1901 C CA . ALA B 1 80 ? -2.66 4.273 19.984 1 96.81 80 ALA B CA 1
ATOM 1902 C C . ALA B 1 80 ? -1.137 4.281 20.078 1 96.81 80 ALA B C 1
ATOM 1904 O O . ALA B 1 80 ? -0.553 5.129 20.75 1 96.81 80 ALA B O 1
ATOM 1905 N N . ARG B 1 81 ? -0.548 3.381 19.344 1 97.62 81 ARG B N 1
ATOM 1906 C CA . ARG B 1 81 ? 0.909 3.293 19.344 1 97.62 81 ARG B CA 1
ATOM 1907 C C . ARG B 1 81 ? 1.531 4.547 18.734 1 97.62 81 ARG B C 1
ATOM 1909 O O . ARG B 1 81 ? 2.553 5.039 19.219 1 97.62 81 ARG B O 1
ATOM 1916 N N . LEU B 1 82 ? 0.972 4.992 17.703 1 97.5 82 LEU B N 1
ATOM 1917 C CA . LEU B 1 82 ? 1.446 6.199 17.031 1 97.5 82 LEU B CA 1
ATOM 1918 C C . LEU B 1 82 ? 1.373 7.402 17.969 1 97.5 82 LEU B C 1
ATOM 1920 O O . LEU B 1 82 ? 2.34 8.156 18.094 1 97.5 82 LEU B O 1
ATOM 1924 N N . ILE B 1 83 ? 0.297 7.531 18.641 1 97.31 83 ILE B N 1
ATOM 1925 C CA . ILE B 1 83 ? 0.086 8.672 19.531 1 97.31 83 ILE B CA 1
ATOM 1926 C C . ILE B 1 83 ? 0.977 8.547 20.766 1 97.31 83 ILE B C 1
ATOM 1928 O O . ILE B 1 83 ? 1.499 9.547 21.266 1 97.31 83 ILE B O 1
ATOM 1932 N N . ASP B 1 84 ? 1.118 7.289 21.297 1 97.75 84 ASP B N 1
ATOM 1933 C CA . ASP B 1 84 ? 2.072 7.059 22.375 1 97.75 84 ASP B CA 1
ATOM 1934 C C . ASP B 1 84 ? 3.455 7.594 22.016 1 97.75 84 ASP B C 1
ATOM 1936 O O . ASP B 1 84 ? 4.082 8.297 22.812 1 97.75 84 ASP B O 1
ATOM 1940 N N . ARG B 1 85 ? 3.871 7.316 20.859 1 97.38 85 ARG B N 1
ATOM 1941 C CA . ARG B 1 85 ? 5.18 7.746 20.375 1 97.38 85 ARG B CA 1
ATOM 1942 C C . ARG B 1 85 ? 5.246 9.266 20.25 1 97.38 85 ARG B C 1
ATOM 1944 O O . ARG B 1 85 ? 6.207 9.891 20.688 1 97.38 85 ARG B O 1
ATOM 1951 N N . MET B 1 86 ? 4.25 9.875 19.719 1 97.5 86 MET B N 1
ATOM 1952 C CA . MET B 1 86 ? 4.246 11.312 19.469 1 97.5 86 MET B CA 1
ATOM 1953 C C . MET B 1 86 ? 4.125 12.086 20.781 1 97.5 86 MET B C 1
ATOM 1955 O O . MET B 1 86 ? 4.641 13.203 20.891 1 97.5 86 MET B O 1
ATOM 1959 N N . GLU B 1 87 ? 3.412 11.492 21.703 1 97.69 87 GLU B N 1
ATOM 1960 C CA . GLU B 1 87 ? 3.357 12.086 23.047 1 97.69 87 GLU B CA 1
ATOM 1961 C C . GLU B 1 87 ? 4.723 12.047 23.719 1 97.69 87 GLU B C 1
ATOM 1963 O O . GLU B 1 87 ? 5.148 13.039 24.328 1 97.69 87 GLU B O 1
ATOM 1968 N N . ARG B 1 88 ? 5.387 10.922 23.625 1 97.25 88 ARG B N 1
ATOM 1969 C CA . ARG B 1 88 ? 6.73 10.781 24.188 1 97.25 88 ARG B CA 1
ATOM 1970 C C . ARG B 1 88 ? 7.688 11.797 23.547 1 97.25 88 ARG B C 1
ATOM 1972 O O . ARG B 1 88 ? 8.57 12.328 24.234 1 97.25 88 ARG B O 1
ATOM 1979 N N . GLU B 1 89 ? 7.477 12.109 22.297 1 96.62 89 GLU B N 1
ATOM 1980 C CA . GLU B 1 89 ? 8.32 13.055 21.578 1 96.62 89 GLU B CA 1
ATOM 1981 C C . GLU B 1 89 ? 7.852 14.492 21.781 1 96.62 89 GLU B C 1
ATOM 1983 O O . GLU B 1 89 ? 8.438 15.422 21.234 1 96.62 89 GLU B O 1
ATOM 1988 N N . LYS B 1 90 ? 6.75 14.648 22.547 1 97.69 90 LYS B N 1
ATOM 1989 C CA . LYS B 1 90 ? 6.203 15.93 23 1 97.69 90 LYS B CA 1
ATOM 1990 C C . LYS B 1 90 ? 5.586 16.688 21.828 1 97.69 90 LYS B C 1
ATOM 1992 O O . LYS B 1 90 ? 5.625 17.922 21.797 1 97.69 90 LYS B O 1
ATOM 1997 N N . TYR B 1 91 ? 5.082 16 20.828 1 97.38 91 TYR B N 1
ATOM 1998 C CA . TYR B 1 91 ? 4.406 16.641 19.703 1 97.38 91 TYR B CA 1
ATOM 1999 C C . TYR B 1 91 ? 2.912 16.781 19.969 1 97.38 91 TYR B C 1
ATOM 2001 O O . TYR B 1 91 ? 2.26 17.688 19.453 1 97.38 91 TYR B O 1
ATOM 2009 N N . VAL B 1 92 ? 2.379 15.82 20.781 1 97.56 92 VAL B N 1
ATOM 2010 C CA . VAL B 1 92 ? 0.94 15.711 20.984 1 97.56 92 VAL B CA 1
ATOM 2011 C C . VAL B 1 92 ? 0.65 15.539 22.484 1 97.56 92 VAL B C 1
ATOM 2013 O O . VAL B 1 92 ? 1.493 15.039 23.234 1 97.56 92 VAL B O 1
ATOM 2016 N N . VAL B 1 93 ? -0.482 16.016 22.906 1 97.12 93 VAL B N 1
ATOM 2017 C CA . VAL B 1 93 ? -0.969 15.773 24.266 1 97.12 93 VAL B CA 1
ATOM 2018 C C . VAL B 1 93 ? -2.396 15.234 24.219 1 97.12 93 VAL B C 1
ATOM 2020 O O . VAL B 1 93 ? -3.184 15.625 23.359 1 97.12 93 VAL B O 1
ATOM 2023 N N . ARG B 1 94 ? -2.652 14.32 25.109 1 95.75 94 ARG B N 1
ATOM 2024 C CA . ARG B 1 94 ? -3.99 13.758 25.266 1 95.75 94 ARG B CA 1
ATOM 2025 C C . ARG B 1 94 ? -4.762 14.469 26.375 1 95.75 94 ARG B C 1
ATOM 2027 O O . ARG B 1 94 ? -4.195 14.797 27.422 1 95.75 94 ARG B O 1
ATOM 2034 N N . LYS B 1 95 ? -5.98 14.727 26.078 1 93.5 95 LYS B N 1
ATOM 2035 C CA . LYS B 1 95 ? -6.875 15.258 27.109 1 93.5 95 LYS B CA 1
ATOM 2036 C C . LYS B 1 95 ? -8.211 14.523 27.094 1 93.5 95 LYS B C 1
ATOM 2038 O O . LYS B 1 95 ? -8.828 14.344 26.047 1 93.5 95 LYS B O 1
ATOM 2043 N N . ARG B 1 96 ? -8.609 14.047 28.188 1 90.5 96 ARG B N 1
ATOM 2044 C CA . ARG B 1 96 ? -9.914 13.398 28.281 1 90.5 96 ARG B CA 1
ATOM 2045 C C . ARG B 1 96 ? -11.039 14.414 28.188 1 90.5 96 ARG B C 1
ATOM 2047 O O . ARG B 1 96 ? -10.961 15.5 28.766 1 90.5 96 ARG B O 1
ATOM 2054 N N . SER B 1 97 ? -12.023 14.055 27.344 1 84.38 97 SER B N 1
ATOM 2055 C CA . SER B 1 97 ? -13.172 14.938 27.172 1 84.38 97 SER B CA 1
ATOM 2056 C C . SER B 1 97 ? -13.984 15.047 28.453 1 84.38 97 SER B C 1
ATOM 2058 O O . SER B 1 97 ? -14.18 14.055 29.156 1 84.38 97 SER B O 1
ATOM 2060 N N . LYS B 1 98 ? -14.352 16.25 28.75 1 82.38 98 LYS B N 1
ATOM 2061 C CA . LYS B 1 98 ? -15.195 16.469 29.906 1 82.38 98 LYS B CA 1
ATOM 2062 C C . LYS B 1 98 ? -16.625 15.969 29.672 1 82.38 98 LYS B C 1
ATOM 2064 O O . LYS B 1 98 ? -17.312 15.562 30.609 1 82.38 98 LYS B O 1
ATOM 2069 N N . GLU B 1 99 ? -17.047 15.992 28.453 1 85.06 99 GLU B N 1
ATOM 2070 C CA . GLU B 1 99 ? -18.406 15.641 28.062 1 85.06 99 GLU B CA 1
ATOM 2071 C C . GLU B 1 99 ? -18.562 14.125 27.922 1 85.06 99 GLU B C 1
ATOM 2073 O O . GLU B 1 99 ? -19.609 13.57 28.25 1 85.06 99 GLU B O 1
ATOM 2078 N N . ASP B 1 100 ? -17.641 13.508 27.375 1 85.44 100 ASP B N 1
ATOM 2079 C CA . ASP B 1 100 ? -17.609 12.062 27.188 1 85.44 100 ASP B CA 1
ATOM 2080 C C . ASP B 1 100 ? -16.297 11.461 27.672 1 85.44 100 ASP B C 1
ATOM 2082 O O . ASP B 1 100 ? -15.289 11.492 26.953 1 85.44 100 ASP B O 1
ATOM 2086 N N . LYS B 1 101 ? -16.312 10.867 28.812 1 81.88 101 LYS B N 1
ATOM 2087 C CA . LYS B 1 101 ? -15.109 10.383 29.484 1 81.88 101 LYS B CA 1
ATOM 2088 C C . LYS B 1 101 ? -14.438 9.266 28.703 1 81.88 101 LYS B C 1
ATOM 2090 O O . LYS B 1 101 ? -13.273 8.945 28.922 1 81.88 101 LYS B O 1
ATOM 2095 N N . ARG B 1 102 ? -15.094 8.727 27.719 1 83.25 102 ARG B N 1
ATOM 2096 C CA . ARG B 1 102 ? -14.516 7.66 26.906 1 83.25 102 ARG B CA 1
ATOM 2097 C C . ARG B 1 102 ? -13.75 8.227 25.719 1 83.25 102 ARG B C 1
ATOM 2099 O O . ARG B 1 102 ? -12.969 7.52 25.078 1 83.25 102 ARG B O 1
ATOM 2106 N N . ARG B 1 103 ? -14.055 9.453 25.656 1 89.69 103 ARG B N 1
ATOM 2107 C CA . ARG B 1 103 ? -13.438 10.109 24.5 1 89.69 103 ARG B CA 1
ATOM 2108 C C . ARG B 1 103 ? -12.125 10.773 24.906 1 89.69 103 ARG B C 1
ATOM 2110 O O . ARG B 1 103 ? -12.039 11.422 25.953 1 89.69 103 ARG B O 1
ATOM 2117 N N . VAL B 1 104 ? -11.094 10.461 24.109 1 92.75 104 VAL B N 1
ATOM 2118 C CA . VAL B 1 104 ? -9.797 11.094 24.312 1 92.75 104 VAL B CA 1
ATOM 2119 C C . VAL B 1 104 ? -9.508 12.055 23.156 1 92.75 104 VAL B C 1
ATOM 2121 O O . VAL B 1 104 ? -9.469 11.641 22 1 92.75 104 VAL B O 1
ATOM 2124 N N . ASP B 1 105 ? -9.328 13.273 23.562 1 94.88 105 ASP B N 1
ATOM 2125 C CA . ASP B 1 105 ? -9.023 14.297 22.562 1 94.88 105 ASP B CA 1
ATOM 2126 C C . ASP B 1 105 ? -7.516 14.531 22.469 1 94.88 105 ASP B C 1
ATOM 2128 O O . ASP B 1 105 ? -6.809 14.484 23.484 1 94.88 105 ASP B O 1
ATOM 2132 N N . LEU B 1 106 ? -7.062 14.852 21.219 1 97 106 LEU B N 1
ATOM 2133 C CA . LEU B 1 106 ? -5.652 15.062 20.922 1 97 106 LEU B CA 1
ATOM 2134 C C . LEU B 1 106 ? -5.395 16.516 20.5 1 97 106 LEU B C 1
ATOM 2136 O O . LEU B 1 106 ? -6.164 17.094 19.734 1 97 106 LEU B O 1
ATOM 2140 N N . TYR B 1 107 ? -4.312 17.047 21.094 1 95.94 107 TYR B N 1
ATOM 2141 C CA . TYR B 1 107 ? -3.887 18.406 20.781 1 95.94 107 TYR B CA 1
ATOM 2142 C C . TYR B 1 107 ? -2.406 18.438 20.422 1 95.94 107 TYR B C 1
ATOM 2144 O O . TYR B 1 107 ? -1.603 17.703 20.984 1 95.94 107 TYR B O 1
ATOM 2152 N N . LEU B 1 108 ? -2.125 19.375 19.5 1 97.06 108 LEU B N 1
ATOM 2153 C CA . LEU B 1 108 ? -0.709 19.609 19.25 1 97.06 108 LEU B CA 1
ATOM 2154 C C . LEU B 1 108 ? -0.101 20.5 20.328 1 97.06 108 LEU B C 1
ATOM 2156 O O . LEU B 1 108 ? -0.724 21.469 20.766 1 97.06 108 LEU B O 1
ATOM 2160 N N . THR B 1 109 ? 1.117 20.109 20.734 1 97.5 109 THR B N 1
ATOM 2161 C CA . THR B 1 109 ? 1.905 21.047 21.547 1 97.5 109 THR B CA 1
ATOM 2162 C C . THR B 1 109 ? 2.498 22.141 20.672 1 97.5 109 THR B C 1
ATOM 2164 O O . THR B 1 109 ? 2.34 22.125 19.438 1 97.5 109 THR B O 1
ATOM 2167 N N . ASP B 1 110 ? 3.123 23.125 21.344 1 96.88 110 ASP B N 1
ATOM 2168 C CA . ASP B 1 110 ? 3.828 24.156 20.578 1 96.88 110 ASP B CA 1
ATOM 2169 C C . ASP B 1 110 ? 4.914 23.531 19.703 1 96.88 110 ASP B C 1
ATOM 2171 O O . ASP B 1 110 ? 5.09 23.938 18.547 1 96.88 110 ASP B O 1
ATOM 2175 N N . LYS B 1 111 ? 5.543 22.531 20.266 1 97.12 111 LYS B N 1
ATOM 2176 C CA . LYS B 1 111 ? 6.559 21.812 19.516 1 97.12 111 LYS B CA 1
ATOM 2177 C C . LYS B 1 111 ? 5.941 21.078 18.328 1 97.12 111 LYS B C 1
ATOM 2179 O O . LYS B 1 111 ? 6.52 21.062 17.234 1 97.12 111 LYS B O 1
ATOM 2184 N N . GLY B 1 112 ? 4.805 20.5 18.531 1 96.38 112 GLY B N 1
ATOM 2185 C CA . GLY B 1 112 ? 4.078 19.828 17.469 1 96.38 112 GLY B CA 1
ATOM 2186 C C . GLY B 1 112 ? 3.625 20.766 16.359 1 96.38 112 GLY B C 1
ATOM 2187 O O . GLY B 1 112 ? 3.699 20.422 15.18 1 96.38 112 GLY B O 1
ATOM 2188 N N . LYS B 1 113 ? 3.178 21.891 16.766 1 95.81 113 LYS B N 1
ATOM 2189 C CA . LYS B 1 113 ? 2.752 22.891 15.805 1 95.81 113 LYS B CA 1
ATOM 2190 C C . LYS B 1 113 ? 3.926 23.375 14.953 1 95.81 113 LYS B C 1
ATOM 2192 O O . LYS B 1 113 ? 3.789 23.547 13.734 1 95.81 113 LYS B O 1
ATOM 2197 N N . GLU B 1 114 ? 5.023 23.609 15.602 1 95.38 114 GLU B N 1
ATOM 2198 C CA . GLU B 1 114 ? 6.227 24.031 14.883 1 95.38 114 GLU B CA 1
ATOM 2199 C C . GLU B 1 114 ? 6.668 22.969 13.883 1 95.38 114 GLU B C 1
ATOM 2201 O O . GLU B 1 114 ? 7.035 23.281 12.75 1 95.38 114 GLU B O 1
ATOM 2206 N N . LEU B 1 115 ? 6.621 21.734 14.32 1 95 115 LEU B N 1
ATOM 2207 C CA . LEU B 1 115 ? 6.984 20.625 13.453 1 95 115 LEU B CA 1
ATOM 2208 C C . LEU B 1 115 ? 6.055 20.547 12.25 1 95 115 LEU B C 1
ATOM 2210 O O . LEU B 1 115 ? 6.508 20.359 11.117 1 95 115 LEU B O 1
ATOM 2214 N N . ARG B 1 116 ? 4.805 20.641 12.492 1 94.19 116 ARG B N 1
ATOM 2215 C CA . ARG B 1 116 ? 3.811 20.625 11.422 1 94.19 116 ARG B CA 1
ATOM 2216 C C . ARG B 1 116 ? 4.105 21.703 10.383 1 94.19 116 ARG B C 1
ATOM 2218 O O . ARG B 1 116 ? 4.074 21.438 9.18 1 94.19 116 ARG B O 1
ATOM 2225 N N . GLU B 1 117 ? 4.332 22.875 10.852 1 92.56 117 GLU B N 1
ATOM 2226 C CA . GLU B 1 117 ? 4.605 24 9.953 1 92.56 117 GLU B CA 1
ATOM 2227 C C . GLU B 1 117 ? 5.832 23.719 9.086 1 92.56 117 GLU B C 1
ATOM 2229 O O . GLU B 1 117 ? 5.844 24.047 7.898 1 92.56 117 GLU B O 1
ATOM 2234 N N . LYS B 1 118 ? 6.773 23.141 9.664 1 93.06 118 LYS B N 1
ATOM 2235 C CA . LYS B 1 118 ? 8.016 22.828 8.969 1 93.06 118 LYS B CA 1
ATOM 2236 C C . LYS B 1 118 ? 7.797 21.734 7.922 1 93.06 118 LYS B C 1
ATOM 2238 O O . LYS B 1 118 ? 8.414 21.766 6.855 1 93.06 118 LYS B O 1
ATOM 2243 N N . LEU B 1 119 ? 6.91 20.812 8.211 1 94.06 119 LEU B N 1
ATOM 2244 C CA . LEU B 1 119 ? 6.852 19.578 7.43 1 94.06 119 LEU B CA 1
ATOM 2245 C C . LEU B 1 119 ? 5.695 19.625 6.438 1 94.06 119 LEU B C 1
ATOM 2247 O O . LEU B 1 119 ? 5.672 18.859 5.473 1 94.06 119 LEU B O 1
ATOM 2251 N N . LEU B 1 120 ? 4.715 20.469 6.629 1 91.06 120 LEU B N 1
ATOM 2252 C CA . LEU B 1 120 ? 3.5 20.5 5.824 1 91.06 120 LEU B CA 1
ATOM 2253 C C . LEU B 1 120 ? 3.836 20.656 4.344 1 91.06 120 LEU B C 1
ATOM 2255 O O . LEU B 1 120 ? 3.258 19.969 3.496 1 91.06 120 LEU B O 1
ATOM 2259 N N . PRO B 1 121 ? 4.883 21.484 3.947 1 93 121 PRO B N 1
ATOM 2260 C CA . PRO B 1 121 ? 5.191 21.672 2.529 1 93 121 PRO B CA 1
ATOM 2261 C C . PRO B 1 121 ? 5.629 20.375 1.845 1 93 121 PRO B C 1
ATOM 2263 O O . PRO B 1 121 ? 5.523 20.266 0.622 1 93 121 PRO B O 1
ATOM 2266 N N . GLU B 1 122 ? 6.117 19.391 2.602 1 94.31 122 GLU B N 1
ATOM 2267 C CA . GLU B 1 122 ? 6.57 18.125 2.02 1 94.31 122 GLU B CA 1
ATOM 2268 C C . GLU B 1 122 ? 5.414 17.375 1.372 1 94.31 122 GLU B C 1
ATOM 2270 O O . GLU B 1 122 ? 5.605 16.656 0.385 1 94.31 122 GLU B O 1
ATOM 2275 N N . GLY B 1 123 ? 4.191 17.516 1.913 1 94.69 123 GLY B N 1
ATOM 2276 C CA . GLY B 1 123 ? 3.01 16.922 1.315 1 94.69 123 GLY B CA 1
ATOM 2277 C C . GLY B 1 123 ? 2.668 17.5 -0.044 1 94.69 123 GLY B C 1
ATOM 2278 O O . GLY B 1 123 ? 2.338 16.766 -0.975 1 94.69 123 GLY B O 1
ATOM 2279 N N . GLU B 1 124 ? 2.771 18.766 -0.056 1 93.25 124 GLU B N 1
ATOM 2280 C CA . GLU B 1 124 ? 2.496 19.438 -1.321 1 93.25 124 GLU B CA 1
ATOM 2281 C C . GLU B 1 124 ? 3.529 19.062 -2.381 1 93.25 124 GLU B C 1
ATOM 2283 O O . GLU B 1 124 ? 3.178 18.797 -3.533 1 93.25 124 GLU B O 1
ATOM 2288 N N . LYS B 1 125 ? 4.801 19.078 -2.016 1 94.19 125 LYS B N 1
ATOM 2289 C CA . LYS B 1 125 ? 5.867 18.688 -2.932 1 94.19 125 LYS B CA 1
ATOM 2290 C C . LYS B 1 125 ? 5.645 17.266 -3.465 1 94.19 125 LYS B C 1
ATOM 2292 O O . LYS B 1 125 ? 5.801 17.016 -4.66 1 94.19 125 LYS B O 1
ATOM 2297 N N . MET B 1 126 ? 5.285 16.375 -2.6 1 94.5 126 MET B N 1
ATOM 2298 C CA . MET B 1 126 ? 5.023 14.992 -2.992 1 94.5 126 MET B CA 1
ATOM 2299 C C . MET B 1 126 ? 3.828 14.914 -3.936 1 94.5 126 MET B C 1
ATOM 2301 O O . MET B 1 126 ? 3.861 14.172 -4.926 1 94.5 126 MET B O 1
ATOM 2305 N N . SER B 1 127 ? 2.758 15.633 -3.607 1 95.12 127 SER B N 1
ATOM 2306 C CA . SER B 1 127 ? 1.563 15.664 -4.445 1 95.12 127 SER B CA 1
ATOM 2307 C C . SER B 1 127 ? 1.89 16.125 -5.859 1 95.12 127 SER B C 1
ATOM 2309 O O . SER B 1 127 ? 1.432 15.539 -6.836 1 95.12 127 SER B O 1
ATOM 2311 N N . GLN B 1 128 ? 2.727 17.156 -5.93 1 94.88 128 GLN B N 1
ATOM 2312 C CA . GLN B 1 128 ? 3.129 17.688 -7.227 1 94.88 128 GLN B CA 1
ATOM 2313 C C . GLN B 1 128 ? 3.965 16.672 -8.008 1 94.88 128 GLN B C 1
ATOM 2315 O O . GLN B 1 128 ? 3.779 16.5 -9.211 1 94.88 128 GLN B O 1
ATOM 2320 N N . LEU B 1 129 ? 4.848 16.031 -7.336 1 96.12 129 LEU B N 1
ATOM 2321 C CA . LEU B 1 129 ? 5.703 15.031 -7.961 1 96.12 129 LEU B CA 1
ATOM 2322 C C . LEU B 1 129 ? 4.875 13.891 -8.539 1 96.12 129 LEU B C 1
ATOM 2324 O O . LEU B 1 129 ? 5.043 13.516 -9.703 1 96.12 129 LEU B O 1
ATOM 2328 N N . VAL B 1 130 ? 3.932 13.375 -7.773 1 96.81 130 VAL B N 1
ATOM 2329 C CA . VAL B 1 130 ? 3.156 12.195 -8.133 1 96.81 130 VAL B CA 1
ATOM 2330 C C . VAL B 1 130 ? 2.203 12.531 -9.273 1 96.81 130 VAL B C 1
ATOM 2332 O O . VAL B 1 130 ? 1.919 11.68 -10.125 1 96.81 130 VAL B O 1
ATOM 2335 N N . SER B 1 131 ? 1.751 13.734 -9.375 1 96.94 131 SER B N 1
ATOM 2336 C CA . SER B 1 131 ? 0.722 14.109 -10.344 1 96.94 131 SER B CA 1
ATOM 2337 C C . SER B 1 131 ? 1.333 14.781 -11.562 1 96.94 131 SER B C 1
ATOM 2339 O O . SER B 1 131 ? 0.614 15.18 -12.484 1 96.94 131 SER B O 1
ATOM 2341 N N . LYS B 1 132 ? 2.635 14.953 -11.594 1 97 132 LYS B N 1
ATOM 2342 C CA . LYS B 1 132 ? 3.326 15.672 -12.664 1 97 132 LYS B CA 1
ATOM 2343 C C . LYS B 1 132 ? 2.975 15.094 -14.031 1 97 132 LYS B C 1
ATOM 2345 O O . LYS B 1 132 ? 3.072 13.883 -14.242 1 97 132 LYS B O 1
ATOM 2350 N N . GLY B 1 133 ? 2.523 15.93 -14.953 1 97.12 133 GLY B N 1
ATOM 2351 C CA . GLY B 1 133 ? 2.299 15.547 -16.344 1 97.12 133 GLY B CA 1
ATOM 2352 C C . GLY B 1 133 ? 1.003 14.781 -16.531 1 97.12 133 GLY B C 1
ATOM 2353 O O . GLY B 1 133 ? 0.763 14.227 -17.609 1 97.12 133 GLY B O 1
ATOM 2354 N N . ILE B 1 134 ? 0.175 14.695 -15.555 1 97.88 134 ILE B N 1
ATOM 2355 C CA . ILE B 1 134 ? -1.115 14.023 -15.672 1 97.88 134 ILE B CA 1
ATOM 2356 C C . ILE B 1 134 ? -2.227 15.062 -15.805 1 97.88 134 ILE B C 1
ATOM 2358 O O . ILE B 1 134 ? -2.322 15.984 -14.992 1 97.88 134 ILE B O 1
ATOM 2362 N N . SER B 1 135 ? -3.078 14.945 -16.781 1 97.94 135 SER B N 1
ATOM 2363 C CA . SER B 1 135 ? -4.133 15.922 -17.016 1 97.94 135 SER B CA 1
ATOM 2364 C C . SER B 1 135 ? -5.211 15.852 -15.945 1 97.94 135 SER B C 1
ATOM 2366 O 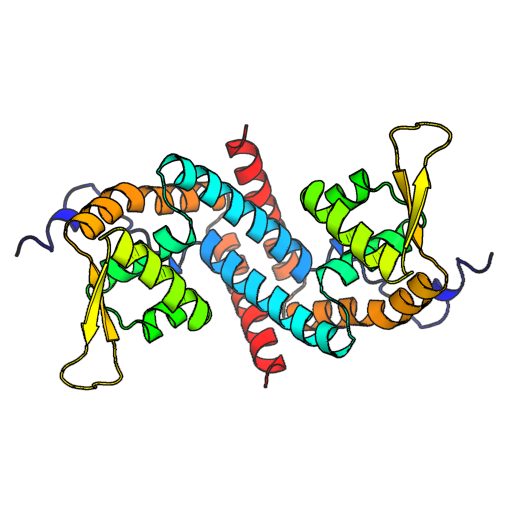O . SER B 1 135 ? -5.406 14.805 -15.32 1 97.94 135 SER B O 1
ATOM 2368 N N . SER B 1 136 ? -5.949 16.969 -15.75 1 96.62 136 SER B N 1
ATOM 2369 C CA . SER B 1 136 ? -7.039 17 -14.781 1 96.62 136 SER B CA 1
ATOM 2370 C C . SER B 1 136 ? -8.133 16 -15.133 1 96.62 136 SER B C 1
ATOM 2372 O O . SER B 1 136 ? -8.766 15.43 -14.242 1 96.62 136 SER B O 1
ATOM 2374 N N . GLU B 1 137 ? -8.305 15.75 -16.391 1 97.81 137 GLU B N 1
ATOM 2375 C CA . GLU B 1 137 ? -9.297 14.781 -16.844 1 97.81 137 GLU B CA 1
ATOM 2376 C C . GLU B 1 137 ? -8.883 13.359 -16.484 1 97.81 137 GLU B C 1
ATOM 2378 O O . GLU B 1 137 ? -9.703 12.578 -15.984 1 97.81 137 GLU B O 1
ATOM 2383 N N . ASP B 1 138 ? -7.625 13.055 -16.734 1 98.12 138 ASP B N 1
ATOM 2384 C CA . ASP B 1 138 ? -7.117 11.727 -16.391 1 98.12 138 ASP B CA 1
ATOM 2385 C C . ASP B 1 138 ? -7.148 11.5 -14.891 1 98.12 138 ASP B C 1
ATOM 2387 O O . ASP B 1 138 ? -7.457 10.398 -14.43 1 98.12 138 ASP B O 1
ATOM 2391 N N . ILE B 1 139 ? -6.906 12.562 -14.141 1 97.81 139 ILE B N 1
ATOM 2392 C CA . ILE B 1 139 ? -6.926 12.469 -12.688 1 97.81 139 ILE B CA 1
ATOM 2393 C C . ILE B 1 139 ? -8.344 12.172 -12.203 1 97.81 139 ILE B C 1
ATOM 2395 O O . ILE B 1 139 ? -8.547 11.344 -11.312 1 97.81 139 ILE B O 1
ATOM 2399 N N . GLN B 1 140 ? -9.266 12.797 -12.789 1 97.94 140 GLN B N 1
ATOM 2400 C CA . GLN B 1 140 ? -10.648 12.57 -12.367 1 97.94 140 GLN B CA 1
ATOM 2401 C C . GLN B 1 140 ? -11.078 11.133 -12.664 1 97.94 140 GLN B C 1
ATOM 2403 O O . GLN B 1 140 ? -11.695 10.484 -11.812 1 97.94 140 GLN B O 1
ATOM 2408 N N . VAL B 1 141 ? -10.781 10.617 -13.859 1 98.31 141 VAL B N 1
ATOM 2409 C CA . VAL B 1 141 ? -11.086 9.227 -14.188 1 98.31 141 VAL B CA 1
ATOM 2410 C C . VAL B 1 141 ? -10.406 8.297 -13.195 1 98.31 141 VAL B C 1
ATOM 2412 O O . VAL B 1 141 ? -11.016 7.34 -12.711 1 98.31 141 VAL B O 1
ATOM 2415 N N . PHE B 1 142 ? -9.172 8.648 -12.93 1 98.56 142 PHE B N 1
ATOM 2416 C CA . PHE B 1 142 ? -8.375 7.855 -12 1 98.56 142 PHE B CA 1
ATOM 2417 C C . PHE B 1 142 ? -9.055 7.793 -10.633 1 98.56 142 PHE B C 1
ATOM 2419 O O . PHE B 1 142 ? -9.234 6.707 -10.078 1 98.56 142 PHE B O 1
ATOM 2426 N N . LYS B 1 143 ? -9.445 8.906 -10.094 1 98 143 LYS B N 1
ATOM 2427 C CA . LYS B 1 143 ? -10.109 8.977 -8.797 1 98 143 LYS B CA 1
ATOM 2428 C C . LYS B 1 143 ? -11.438 8.219 -8.812 1 98 143 LYS B C 1
ATOM 2430 O O . LYS B 1 143 ? -11.781 7.547 -7.84 1 98 143 LYS B O 1
ATOM 2435 N N . ASP B 1 144 ? -12.164 8.273 -9.891 1 98.19 144 ASP B N 1
ATOM 2436 C CA . ASP B 1 144 ? -13.438 7.57 -10.016 1 98.19 144 ASP B CA 1
ATOM 2437 C C . ASP B 1 144 ? -13.234 6.055 -9.977 1 98.19 144 ASP B C 1
ATOM 2439 O O . ASP B 1 144 ? -14.016 5.332 -9.359 1 98.19 144 ASP B O 1
ATOM 2443 N N . VAL B 1 145 ? -12.211 5.598 -10.656 1 98.44 145 VAL B N 1
ATOM 2444 C CA . VAL B 1 145 ? -11.898 4.172 -10.672 1 98.44 145 VAL B CA 1
ATOM 2445 C C . VAL B 1 145 ? -11.523 3.707 -9.266 1 98.44 145 VAL B C 1
ATOM 2447 O O . VAL B 1 145 ? -12 2.672 -8.797 1 98.44 145 VAL B O 1
ATOM 2450 N N . LEU B 1 146 ? -10.664 4.504 -8.539 1 98.19 146 LEU B N 1
ATOM 2451 C CA . LEU B 1 146 ? -10.305 4.172 -7.164 1 98.19 146 LEU B CA 1
ATOM 2452 C C . LEU B 1 146 ? -11.547 4.082 -6.285 1 98.19 146 LEU B C 1
ATOM 2454 O O . LEU B 1 146 ? -11.672 3.168 -5.469 1 98.19 146 LEU B O 1
ATOM 2458 N N . HIS B 1 147 ? -12.414 5.027 -6.461 1 97.25 147 HIS B N 1
ATOM 2459 C CA . HIS B 1 147 ? -13.648 5.039 -5.688 1 97.25 147 HIS B CA 1
ATOM 2460 C C . HIS B 1 147 ? -14.484 3.793 -5.965 1 97.25 147 HIS B C 1
ATOM 2462 O O . HIS B 1 147 ? -15 3.166 -5.035 1 97.25 147 HIS B O 1
ATOM 2468 N N . LYS B 1 148 ? -14.617 3.422 -7.188 1 97.88 148 LYS B N 1
ATOM 2469 C CA . LYS B 1 148 ? -15.375 2.225 -7.547 1 97.88 148 LYS B CA 1
ATOM 2470 C C . LYS B 1 148 ? -14.727 0.971 -6.965 1 97.88 148 LYS B C 1
ATOM 2472 O O . LYS B 1 148 ? -15.422 0.075 -6.48 1 97.88 148 LYS B O 1
ATOM 2477 N N . MET B 1 149 ? -13.383 0.873 -7.066 1 97.81 149 MET B N 1
ATOM 2478 C CA . MET B 1 149 ? -12.672 -0.239 -6.441 1 97.81 149 MET B CA 1
ATOM 2479 C C . MET B 1 149 ? -13.023 -0.348 -4.961 1 97.81 149 MET B C 1
ATOM 2481 O O . MET B 1 149 ? -13.352 -1.432 -4.473 1 97.81 149 MET B O 1
ATOM 2485 N N . SER B 1 150 ? -12.953 0.775 -4.254 1 96.56 150 SER B N 1
ATOM 2486 C CA . SER B 1 150 ? -13.242 0.81 -2.824 1 96.56 150 SER B CA 1
ATOM 2487 C C . SER B 1 150 ? -14.672 0.363 -2.539 1 96.56 150 SER B C 1
ATOM 2489 O O . SER B 1 150 ? -14.914 -0.404 -1.604 1 96.56 150 SER B O 1
ATOM 2491 N N . VAL B 1 151 ? -15.633 0.774 -3.309 1 96.69 151 VAL B N 1
ATOM 2492 C CA . VAL B 1 151 ? -17.031 0.415 -3.15 1 96.69 151 VAL B CA 1
ATOM 2493 C C . VAL B 1 151 ? -17.219 -1.09 -3.35 1 96.69 151 VAL B C 1
ATOM 2495 O O . VAL B 1 151 ? -17.922 -1.746 -2.578 1 96.69 151 VAL B O 1
ATOM 2498 N N . ASN B 1 152 ? -16.594 -1.608 -4.398 1 97 152 ASN B N 1
ATOM 2499 C CA . ASN B 1 152 ? -16.641 -3.043 -4.664 1 97 152 ASN B CA 1
ATOM 2500 C C . ASN B 1 152 ? -16.141 -3.854 -3.475 1 97 152 ASN B C 1
ATOM 2502 O O . ASN B 1 152 ? -16.719 -4.891 -3.137 1 97 152 ASN B O 1
ATOM 2506 N N . LEU B 1 153 ? -15.062 -3.367 -2.834 1 95.81 153 LEU B N 1
ATOM 2507 C CA . LEU B 1 153 ? -14.445 -4.074 -1.718 1 95.81 153 LEU B CA 1
ATOM 2508 C C . LEU B 1 153 ? -15.32 -3.994 -0.471 1 95.81 153 LEU B C 1
ATOM 2510 O O . LEU B 1 153 ? -15.398 -4.949 0.304 1 95.81 153 LEU B O 1
ATOM 2514 N N . MET B 1 154 ? -15.938 -2.871 -0.298 1 90.75 154 MET B N 1
ATOM 2515 C CA . MET B 1 154 ? -16.844 -2.682 0.836 1 90.75 154 MET B CA 1
ATOM 2516 C C . MET B 1 154 ? -18.047 -3.605 0.732 1 90.75 154 MET B C 1
ATOM 2518 O O . MET B 1 154 ? -18.516 -4.133 1.741 1 90.75 154 MET B O 1
ATOM 2522 N N . GLU B 1 155 ? -18.516 -3.814 -0.428 1 86.5 155 GLU B N 1
ATOM 2523 C CA . GLU B 1 155 ? -19.688 -4.664 -0.658 1 86.5 155 GLU B CA 1
ATOM 2524 C C . GLU B 1 155 ? -19.344 -6.137 -0.434 1 86.5 155 GLU B C 1
ATOM 2526 O O . GLU B 1 155 ? -20.219 -6.934 -0.097 1 86.5 155 GLU B O 1
ATOM 2531 N N . GLU B 1 156 ? -18.109 -6.504 -0.702 1 79.06 156 GLU B N 1
ATOM 2532 C CA . GLU B 1 156 ? -17.672 -7.879 -0.471 1 79.06 156 GLU B CA 1
ATOM 2533 C C . GLU B 1 156 ? -17.578 -8.188 1.021 1 79.06 156 GLU B C 1
ATOM 2535 O O . GLU B 1 156 ? -17.859 -9.297 1.453 1 79.06 156 GLU B O 1
ATOM 2540 N N . ASN B 1 157 ? -17.125 -7.297 1.839 1 70.19 157 ASN B N 1
ATOM 2541 C CA . ASN B 1 157 ? -16.969 -7.473 3.277 1 70.19 157 ASN B CA 1
ATOM 2542 C C . ASN B 1 157 ? -18.312 -7.473 3.994 1 70.19 157 ASN B C 1
ATOM 2544 O O . ASN B 1 157 ? -18.391 -7.785 5.184 1 70.19 157 ASN B O 1
ATOM 2548 N N . LYS B 1 158 ? -19.453 -7.156 3.27 1 59.66 158 LYS B N 1
ATOM 2549 C CA . LYS B 1 158 ? -20.781 -7.312 3.826 1 59.66 158 LYS B CA 1
ATOM 2550 C C . LYS B 1 158 ? -21.312 -8.734 3.623 1 59.66 158 LYS B C 1
ATOM 2552 O O . LYS B 1 158 ? -20.547 -9.625 3.236 1 59.66 158 LYS B O 1
#

Sequence (316 aa):
MLGKFYFKKYGGVFLFDLDTCLGFITNNVAKEVAECFNDRLSLLGITRVQWIALYYLGKEGTISQCDLGEKMAIKASSVARLIDRMEREKYVVRKRSKEDKRRVDLYLTDKGKELREKLLPEGEKMSQLVSKGISSEDIQVFKDVLHKMSVNLMEENKMLGKFYFKKYGGVFLFDLDTCLGFITNNVAKEVAECFNDRLSLLGITRVQWIALYYLGKEGTISQCDLGEKMAIKASSVARLIDRMEREKYVVRKRSKEDKRRVDLYLTDKGKELREKLLPEGEKMSQLVSKGISSEDIQVFKDVLHKMSVNLMEENK

Nearest PDB structures (foldseek):
  6pcp-assembly2_C  TM=9.076E-01  e=9.268E-09  Bordetella pertussis
  6pco-assembly2_C  TM=8.746E-01  e=9.268E-09  Bordetella bronchiseptica
  3vod-assembly1_A  TM=7.669E-01  e=4.698E-09  Escherichia coli K-12
  7kfq-assembly1_A  TM=8.211E-01  e=1.343E-08  Variovorax paradoxus
  7kua-assembly1_A-2  TM=8.534E-01  e=1.166E-07  Pseudomonas putida

pLDDT: mean 88.83, std 17.08, range [26.0, 98.56]

Radius of gyration: 22.8 Å; Cα contacts (8 Å, |Δi|>4): 333; chains: 2; bounding box: 48×70×54 Å

Solvent-accessible surface area (backbone atoms only — not comparable to full-atom values): 17666 Å² total; per-residue (Å²): 125,73,87,62,51,88,71,57,76,71,70,92,66,78,72,80,51,68,90,73,27,63,63,51,52,43,35,54,44,26,48,52,50,50,50,53,50,29,57,60,32,48,77,72,76,42,47,54,69,56,49,54,49,42,51,53,39,63,72,57,54,57,42,36,58,68,56,48,18,62,75,67,71,51,54,65,71,57,40,52,52,50,48,54,52,35,35,75,72,48,28,35,45,80,42,70,36,88,89,42,78,85,39,43,33,36,34,62,32,74,61,24,48,54,50,35,66,70,49,53,60,56,56,47,54,49,40,50,49,49,47,55,95,58,51,73,66,57,50,50,52,32,53,51,50,51,50,46,29,48,51,42,52,56,58,64,76,100,128,71,86,64,49,90,74,57,75,72,69,92,67,78,73,77,51,70,90,73,26,62,63,51,53,43,35,55,44,26,48,52,50,50,49,53,50,29,57,60,31,48,78,71,75,43,49,56,69,55,49,53,49,42,50,53,39,64,73,58,54,57,40,36,59,67,55,49,17,61,74,67,71,50,54,66,70,58,41,51,52,51,48,54,52,36,35,77,70,49,28,36,45,82,43,69,36,89,89,41,78,86,39,43,31,36,35,62,32,74,59,24,49,53,49,35,66,70,49,52,60,57,56,46,54,49,41,50,48,48,47,56,94,57,51,74,66,56,49,50,52,34,51,50,51,51,50,46,27,49,51,42,52,54,60,63,76,98

InterPro domains:
  IPR000835 MarR-type HTH domain [PF12802] (44-103)
  IPR000835 MarR-type HTH domain [PR00598] (63-79)
  IPR000835 MarR-type HTH domain [PR00598] (80-95)
  IPR000835 MarR-type HTH domain [PR00598] (99-115)
  IPR000835 MarR-type HTH domain [PR00598] (129-149)
  IPR000835 MarR-type HTH domain [PS50995] (19-151)
  IPR000835 MarR-type HTH domain [SM00347] (39-139)
  IPR036388 Winged helix-like DNA-binding domain superfamily [G3DSA:1.10.10.10] (13-158)
  IPR036390 Winged helix DNA-binding domain superfamily [SSF46785] (16-154)

Organism: Clostridium tetani (strain Massachusetts / E88) (NCBI:txid212717)

Secondary structure (DSSP, 8-state):
-TTTGGGTSSSS-----GGG-HHHHHHHHHHHHHHHHHHHHHTTT--HHHHHHHHHHHHHSSEEHHHHHHHHT--HHHHHHHHHHHHHTTSEEEEE-SS-TT-EEEEE-HHHHHHHHHHHHHHHHHHHHHHTT--HHHHHHHHHHHHHHHHHHHHH--/-GGGGGGTSSSS-----GGG-HHHHHHHHHHHHHHHHHHHHHTTT--H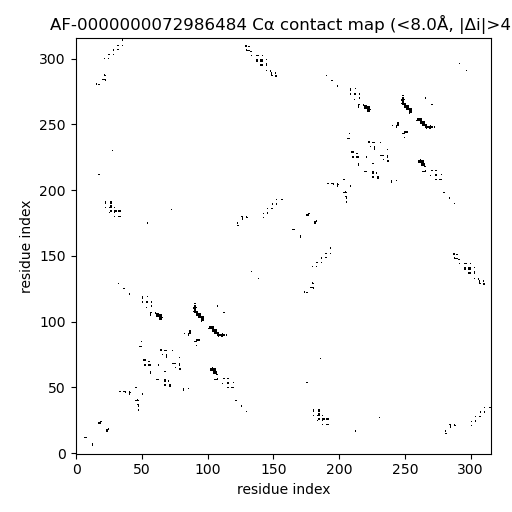HHHHHHHHHHHHSEEEHHHHHHHHT--HHHHHHHHHHHHHTTSEEEEE-SS-TT-EEEEE-HHHHHHHHHHHHHHHHHHHHHHTT--HHHHHHHHHHHHHHHHHHHHH--

Foldseek 3Di:
DVVVPVQPPDPPCPPDDLVPDPVNVVVVVVVVLLVVLQVVCVVVVDGPLLLLLLVVQVVVQKDWLVVSCVVSVHDSVVSVVSVVVCVVVVQKDWDADPVDNPTIMIHGDPVNVVVNVVCVVSVVVSVCVVCPPPDPVNVVVVVVVVVVVVVVVVVVVD/DCVPPVQPPDPPSPPDDLVPDPVNVVVVVVVVLLVVLQVVCVVVVDGPLLLLLLVVQVVVQKDWLVVSCVVSVHDSVVSVVSVVVCVVVQQKDWDADPVDNPTIMIHGDPVNVVVNVVCVVSVVVSVCVVCPPPDPVNVVVVVVVVVVVVVVVVVVVD